Protein AF-A0A0G2FPP0-F1 (afdb_monomer)

Solvent-accessible surface area (backbone atoms only — not comparable to full-atom values): 10546 Å² total; per-residue (Å²): 138,68,62,45,53,32,70,66,50,45,51,50,52,50,52,52,39,51,52,50,38,46,49,46,44,31,53,49,16,52,55,50,48,55,54,52,52,51,54,51,52,54,64,54,53,74,78,55,86,80,69,93,78,75,76,68,60,74,57,58,52,50,56,50,51,53,50,54,52,49,59,45,49,50,52,43,51,56,44,63,76,47,48,63,62,50,50,53,52,41,52,50,22,40,61,39,43,74,72,43,96,60,92,66,84,72,75,71,79,54,55,75,56,97,77,61,51,73,47,75,59,76,99,59,73,76,57,99,58,48,13,76,79,30,53,44,43,67,35,53,36,44,54,62,48,63,68,88,79,56,72,86,78,53,68,41,44,38,88,101,47,22,43,35,67,48,50,53,53,43,74,77,39,44,74,76,66,65,76,113

Sequence (180 aa):
MRIYADPGTLAFLRGYIVLATVAARILVGRRLRWNRDKFLAQGMSISAAGSKGGMKLAGIDKAQSARENREAADVVGLWRDYVGKLKTAVAQANIGMQKQPVKMEPLKVPEINDHMAVTTAKMVPTAPKACVICGLKREERVKGVDTEVEDSFGEWWVDHWGHRTCRNFWLGNEEKLRSR

Structure (mmCIF, N/CA/C/O backbone):
data_AF-A0A0G2FPP0-F1
#
_entry.id   AF-A0A0G2FPP0-F1
#
loop_
_atom_site.group_PDB
_atom_site.id
_atom_site.type_symbol
_atom_site.label_atom_id
_atom_site.label_alt_id
_atom_site.label_comp_id
_atom_site.label_asym_id
_atom_site.label_entity_id
_atom_site.label_seq_id
_atom_site.pdbx_PDB_ins_code
_atom_site.Cartn_x
_atom_site.Cartn_y
_atom_site.Cartn_z
_atom_site.occupancy
_atom_site.B_iso_or_equiv
_atom_site.auth_seq_id
_atom_site.auth_comp_id
_atom_site.auth_asym_id
_atom_site.auth_atom_id
_atom_site.pdbx_PDB_model_num
ATOM 1 N N . MET A 1 1 ? -19.928 8.187 22.554 1.00 50.34 1 MET A N 1
ATOM 2 C CA . MET A 1 1 ? -19.455 7.760 21.218 1.00 50.34 1 MET A CA 1
ATOM 3 C C . MET A 1 1 ? -18.751 6.404 21.336 1.00 50.34 1 MET A C 1
ATOM 5 O O . MET A 1 1 ? -17.538 6.347 21.449 1.00 50.34 1 MET A O 1
ATOM 9 N N . ARG A 1 2 ? -19.533 5.315 21.425 1.00 62.38 2 ARG A N 1
ATOM 10 C CA . ARG A 1 2 ? -19.073 3.932 21.701 1.00 62.38 2 ARG A CA 1
ATOM 11 C C . ARG A 1 2 ? -18.881 3.095 20.420 1.00 62.38 2 ARG A C 1
ATOM 13 O O . ARG A 1 2 ? -18.336 2.006 20.487 1.00 62.38 2 ARG A O 1
ATOM 20 N N . ILE A 1 3 ? -19.288 3.642 19.268 1.00 75.38 3 ILE A N 1
ATOM 21 C CA . ILE A 1 3 ? -19.309 2.969 17.958 1.00 75.38 3 ILE A CA 1
ATOM 22 C C . ILE A 1 3 ? -17.891 2.708 17.428 1.00 75.38 3 ILE A C 1
ATOM 24 O O . ILE A 1 3 ? -17.611 1.621 16.955 1.00 75.38 3 ILE A O 1
ATOM 28 N N . TYR A 1 4 ? -16.952 3.649 17.565 1.00 74.56 4 TYR A N 1
ATOM 29 C CA . TYR A 1 4 ? -15.596 3.476 17.013 1.00 74.56 4 TYR A CA 1
ATOM 30 C C . TYR A 1 4 ? -14.720 2.457 17.758 1.00 74.56 4 TYR A C 1
ATOM 32 O O . TYR A 1 4 ? -13.718 2.008 17.212 1.00 74.56 4 TYR A O 1
ATOM 40 N N . ALA A 1 5 ? -15.090 2.098 18.990 1.00 75.88 5 ALA A N 1
ATOM 41 C CA . ALA A 1 5 ? -14.411 1.065 19.774 1.00 75.88 5 ALA A CA 1
ATOM 42 C C . ALA A 1 5 ? -15.044 -0.326 19.590 1.00 75.88 5 ALA A C 1
ATOM 44 O O . ALA A 1 5 ? -14.562 -1.295 20.176 1.00 75.88 5 ALA A O 1
ATOM 45 N N . ASP A 1 6 ? -16.127 -0.417 18.813 1.00 87.50 6 ASP A N 1
ATOM 46 C CA . ASP A 1 6 ? -16.782 -1.677 18.493 1.00 87.50 6 ASP A CA 1
ATOM 47 C C . ASP A 1 6 ? -15.859 -2.571 17.635 1.00 87.50 6 ASP A C 1
ATOM 49 O O . ASP A 1 6 ? -15.269 -2.082 16.661 1.00 87.50 6 ASP A O 1
ATOM 53 N N . PRO A 1 7 ? -15.730 -3.876 17.946 1.00 86.94 7 PRO A N 1
ATOM 54 C CA . PRO A 1 7 ? -14.875 -4.789 17.192 1.00 86.94 7 PRO A CA 1
ATOM 55 C C . PRO A 1 7 ? -15.185 -4.852 15.691 1.00 86.94 7 PRO A C 1
ATOM 57 O O . PRO A 1 7 ? -14.254 -4.949 14.889 1.00 86.94 7 PRO A O 1
ATOM 60 N N . GLY A 1 8 ? -16.459 -4.758 15.296 1.00 89.94 8 GLY A N 1
ATOM 61 C CA . GLY A 1 8 ? -16.872 -4.751 13.892 1.00 89.94 8 GLY A CA 1
ATOM 62 C C . GLY A 1 8 ? -16.404 -3.491 13.166 1.00 89.94 8 GLY A C 1
ATOM 63 O O . GLY A 1 8 ? -15.854 -3.570 12.066 1.00 89.94 8 GLY A O 1
ATOM 64 N N . THR A 1 9 ? -16.520 -2.333 13.820 1.00 91.38 9 THR A N 1
ATOM 65 C CA . THR A 1 9 ? -16.002 -1.060 13.289 1.00 91.38 9 THR A CA 1
ATOM 66 C C . THR A 1 9 ? -14.481 -1.095 13.129 1.00 91.38 9 THR A C 1
ATOM 68 O O . THR A 1 9 ? -13.955 -0.690 12.091 1.00 91.38 9 THR A O 1
ATOM 71 N N . LEU A 1 10 ? -13.757 -1.633 14.114 1.00 91.62 10 LEU A N 1
ATOM 72 C CA . LEU A 1 10 ? -12.303 -1.792 14.030 1.00 91.62 10 LEU A CA 1
ATOM 73 C C . LEU A 1 10 ? -11.893 -2.751 12.906 1.00 91.62 10 LEU A C 1
ATOM 75 O O . LEU A 1 10 ? -10.935 -2.473 12.184 1.00 91.62 10 LEU A O 1
ATOM 79 N N . ALA A 1 11 ? -12.614 -3.861 12.732 1.00 92.25 11 ALA A N 1
ATOM 80 C CA . ALA A 1 11 ? -12.371 -4.805 11.644 1.00 92.25 11 ALA A CA 1
ATOM 81 C C . ALA A 1 11 ? -12.596 -4.156 10.270 1.00 92.25 11 ALA A C 1
ATOM 83 O O . ALA A 1 11 ? -11.753 -4.294 9.381 1.00 92.25 11 ALA A O 1
ATOM 84 N N . PHE A 1 12 ? -13.677 -3.386 10.117 1.00 93.62 12 PHE A N 1
ATOM 85 C CA . PHE A 1 12 ? -13.958 -2.637 8.895 1.00 93.62 12 PHE A CA 1
ATOM 86 C C . PHE A 1 12 ? -12.847 -1.628 8.573 1.00 93.62 12 PHE A C 1
ATOM 88 O O . PHE A 1 12 ? -12.312 -1.633 7.463 1.00 93.62 12 PHE A O 1
ATOM 95 N N . LEU A 1 13 ? -12.449 -0.802 9.548 1.00 95.00 13 LEU A N 1
ATOM 96 C CA . LEU A 1 13 ? -11.391 0.196 9.360 1.00 95.00 13 LEU A CA 1
ATOM 97 C C . LEU A 1 13 ? -10.050 -0.456 9.000 1.00 95.00 13 LEU A C 1
ATOM 99 O O . LEU A 1 13 ? -9.366 0.023 8.096 1.00 95.00 13 LEU A O 1
ATOM 103 N N . ARG A 1 14 ? -9.693 -1.574 9.647 1.00 92.88 14 ARG A N 1
ATOM 104 C CA . ARG A 1 14 ? -8.499 -2.364 9.299 1.00 92.88 14 ARG A CA 1
ATOM 105 C C . ARG A 1 14 ? -8.552 -2.867 7.863 1.00 92.88 14 ARG A C 1
ATOM 107 O O . ARG A 1 14 ? -7.585 -2.689 7.129 1.00 92.88 14 ARG A O 1
ATOM 114 N N . GLY A 1 15 ? -9.674 -3.459 7.453 1.00 92.94 15 GLY A N 1
ATOM 115 C CA . GLY A 1 15 ? -9.865 -3.928 6.081 1.00 92.94 15 GLY A CA 1
ATOM 116 C C . GLY A 1 15 ? -9.708 -2.795 5.068 1.00 92.94 15 GLY A C 1
ATOM 117 O O . GLY A 1 15 ? -8.966 -2.933 4.098 1.00 92.94 15 GLY A O 1
ATOM 118 N N . TYR A 1 16 ? -10.325 -1.644 5.335 1.00 94.12 16 TYR A N 1
ATOM 119 C CA . TYR A 1 16 ? -10.233 -0.471 4.467 1.00 94.12 16 TYR A CA 1
ATOM 120 C C . TYR A 1 16 ? -8.799 0.067 4.348 1.00 94.12 16 TYR A C 1
ATOM 122 O O . TYR A 1 16 ? -8.337 0.366 3.248 1.00 94.12 16 TYR A O 1
ATOM 130 N N . ILE A 1 17 ? -8.063 0.134 5.463 1.00 95.12 17 ILE A N 1
ATOM 131 C CA . ILE A 1 17 ? -6.645 0.520 5.480 1.00 95.12 17 ILE A CA 1
ATOM 132 C C . ILE A 1 17 ? -5.805 -0.462 4.658 1.00 95.12 17 ILE A C 1
ATOM 134 O O . ILE A 1 17 ? -5.010 -0.026 3.830 1.00 95.12 17 ILE A O 1
ATOM 138 N N . VAL A 1 18 ? -6.011 -1.774 4.818 1.00 93.56 18 VAL A N 1
ATOM 139 C CA . VAL A 1 18 ? -5.289 -2.797 4.043 1.00 93.56 18 VAL A CA 1
ATOM 140 C C . VAL A 1 18 ? -5.544 -2.640 2.543 1.00 93.56 18 VAL A C 1
ATOM 142 O O . VAL A 1 18 ? -4.596 -2.693 1.758 1.00 93.56 18 VAL A O 1
ATOM 145 N N . LEU A 1 19 ? -6.794 -2.403 2.134 1.00 94.56 19 LEU A N 1
ATOM 146 C CA . LEU A 1 19 ? -7.136 -2.150 0.731 1.00 94.56 19 LEU A CA 1
ATOM 147 C C . LEU A 1 19 ? -6.429 -0.900 0.195 1.00 94.56 19 LEU A C 1
ATOM 149 O O . LEU A 1 19 ? -5.831 -0.949 -0.881 1.00 94.56 19 LEU A O 1
ATOM 153 N N . ALA A 1 20 ? -6.440 0.192 0.961 1.00 95.88 20 ALA A N 1
ATOM 154 C CA . ALA A 1 20 ? -5.760 1.431 0.599 1.00 95.88 20 ALA A CA 1
ATOM 155 C C . ALA A 1 20 ? -4.236 1.232 0.469 1.00 95.88 20 ALA A C 1
ATOM 157 O O . ALA A 1 20 ? -3.630 1.687 -0.502 1.00 95.88 20 ALA A O 1
ATOM 158 N N . THR A 1 21 ? -3.617 0.480 1.381 1.00 96.12 21 THR A N 1
ATOM 159 C CA . THR A 1 21 ? -2.192 0.124 1.323 1.00 96.12 21 THR A CA 1
ATOM 160 C C . THR A 1 21 ? -1.856 -0.689 0.071 1.00 96.12 21 THR A C 1
ATOM 162 O O . THR A 1 21 ? -0.874 -0.396 -0.614 1.00 96.12 21 THR A O 1
ATOM 165 N N . VAL A 1 22 ? -2.667 -1.695 -0.275 1.00 96.69 22 VAL A N 1
ATOM 166 C CA . VAL A 1 22 ? -2.455 -2.492 -1.496 1.00 96.69 22 VAL A CA 1
ATOM 167 C C . VAL A 1 22 ? -2.618 -1.627 -2.747 1.00 96.69 22 VAL A C 1
ATOM 169 O O . VAL A 1 22 ? -1.773 -1.699 -3.642 1.00 96.69 22 VAL A O 1
ATOM 172 N N . ALA A 1 23 ? -3.638 -0.766 -2.794 1.00 96.12 23 ALA A N 1
ATOM 173 C CA . ALA A 1 23 ? -3.843 0.172 -3.894 1.00 96.12 23 ALA A CA 1
ATOM 174 C C . ALA A 1 23 ? -2.630 1.097 -4.078 1.00 96.12 23 ALA A C 1
ATOM 176 O O . ALA A 1 23 ? -2.089 1.184 -5.180 1.00 96.12 23 ALA A O 1
ATOM 177 N N . ALA A 1 24 ? -2.132 1.703 -2.998 1.00 96.94 24 ALA A N 1
ATOM 178 C CA . ALA A 1 24 ? -0.942 2.549 -3.025 1.00 96.94 24 ALA A CA 1
ATOM 179 C C . ALA A 1 24 ? 0.280 1.818 -3.602 1.00 96.94 24 ALA A C 1
ATOM 181 O O . ALA A 1 24 ? 0.951 2.330 -4.500 1.00 96.94 24 ALA A O 1
ATOM 182 N N . ARG A 1 25 ? 0.536 0.580 -3.162 1.00 97.19 25 ARG A N 1
ATOM 183 C CA . ARG A 1 25 ? 1.635 -0.231 -3.705 1.00 97.19 25 ARG A CA 1
ATOM 184 C C . ARG A 1 25 ? 1.457 -0.552 -5.184 1.00 97.19 25 ARG A C 1
ATOM 186 O O . ARG A 1 25 ? 2.450 -0.557 -5.906 1.00 97.19 25 ARG A O 1
ATOM 193 N N . ILE A 1 26 ? 0.234 -0.824 -5.645 1.00 95.50 26 ILE A N 1
ATOM 194 C CA . ILE A 1 26 ? -0.050 -1.064 -7.069 1.00 95.50 26 ILE A CA 1
ATOM 195 C C . ILE A 1 26 ? 0.261 0.189 -7.891 1.00 95.50 26 ILE A C 1
ATOM 197 O O . ILE A 1 26 ? 0.954 0.082 -8.902 1.00 95.50 26 ILE A O 1
ATOM 201 N N . LEU A 1 27 ? -0.203 1.364 -7.453 1.00 94.44 27 LEU A N 1
ATOM 202 C CA . LEU A 1 27 ? 0.051 2.634 -8.143 1.00 94.44 27 LEU A CA 1
ATOM 203 C C . LEU A 1 27 ? 1.555 2.882 -8.309 1.00 94.44 27 LEU A C 1
ATOM 205 O O . LEU A 1 27 ? 2.047 3.140 -9.409 1.00 94.44 27 LEU A O 1
ATOM 209 N N . VAL A 1 28 ? 2.303 2.734 -7.217 1.00 94.69 28 VAL A N 1
ATOM 210 C CA . VAL A 1 28 ? 3.748 2.963 -7.204 1.00 94.69 28 VAL A CA 1
ATOM 211 C C . VAL A 1 28 ? 4.502 1.913 -8.011 1.00 94.69 28 VAL A C 1
ATOM 213 O O . VAL A 1 28 ? 5.388 2.243 -8.801 1.00 94.69 28 VAL A O 1
ATOM 216 N N . GLY A 1 29 ? 4.159 0.640 -7.839 1.00 93.12 29 GLY A N 1
ATOM 217 C CA . GLY A 1 29 ? 4.856 -0.443 -8.511 1.00 93.12 29 GLY A CA 1
ATOM 218 C C . GLY A 1 29 ? 4.615 -0.472 -10.023 1.00 93.12 29 GLY A C 1
ATOM 219 O O . GLY A 1 29 ? 5.544 -0.785 -10.767 1.00 93.12 29 GLY A O 1
ATOM 220 N N . ARG A 1 30 ? 3.441 -0.032 -10.508 1.00 88.56 30 ARG A N 1
ATOM 221 C CA . ARG A 1 30 ? 3.208 0.219 -11.946 1.00 88.56 30 ARG A CA 1
ATOM 222 C C . ARG A 1 30 ? 4.165 1.278 -12.493 1.00 88.56 30 ARG A C 1
ATOM 224 O O . ARG A 1 30 ? 4.846 1.028 -13.483 1.00 88.56 30 ARG A O 1
ATOM 231 N N . ARG A 1 31 ? 4.298 2.419 -11.808 1.00 85.62 31 ARG A N 1
ATOM 232 C CA . ARG A 1 31 ? 5.246 3.482 -12.189 1.00 85.62 31 ARG A CA 1
ATOM 233 C C . ARG A 1 31 ? 6.695 2.984 -12.213 1.00 85.62 31 ARG A C 1
ATOM 235 O O . ARG A 1 31 ? 7.441 3.292 -13.140 1.00 85.62 31 ARG A O 1
ATOM 242 N N . LEU A 1 32 ? 7.108 2.211 -11.207 1.00 86.00 32 LEU A N 1
ATOM 243 C CA . LEU A 1 32 ? 8.464 1.659 -11.148 1.00 86.00 32 LEU A CA 1
ATOM 244 C C . LEU A 1 32 ? 8.739 0.624 -12.241 1.00 86.00 32 LEU A C 1
ATOM 246 O O . LEU A 1 32 ? 9.865 0.577 -12.736 1.00 86.00 32 LEU A O 1
ATOM 250 N N . ARG A 1 33 ? 7.739 -0.171 -12.640 1.00 81.75 33 ARG A N 1
ATOM 251 C CA . ARG A 1 33 ? 7.860 -1.102 -13.768 1.00 81.75 33 ARG A CA 1
ATOM 252 C C . ARG A 1 33 ? 8.213 -0.358 -15.053 1.00 81.75 33 ARG A C 1
ATOM 254 O O . ARG A 1 33 ? 9.241 -0.667 -15.638 1.00 81.75 33 ARG A O 1
ATOM 261 N N . TRP A 1 34 ? 7.469 0.695 -15.397 1.00 76.50 34 TRP A N 1
ATOM 262 C CA . TRP A 1 34 ? 7.769 1.526 -16.572 1.00 76.50 34 TRP A CA 1
ATOM 263 C C . TRP A 1 34 ? 9.172 2.123 -16.540 1.00 76.50 34 TRP A C 1
ATOM 265 O O . TRP A 1 34 ? 9.877 2.115 -17.546 1.00 76.50 34 TRP A O 1
ATOM 275 N N . ASN A 1 35 ? 9.612 2.614 -15.379 1.00 74.81 35 ASN A N 1
ATOM 276 C CA . ASN A 1 35 ? 10.970 3.134 -15.244 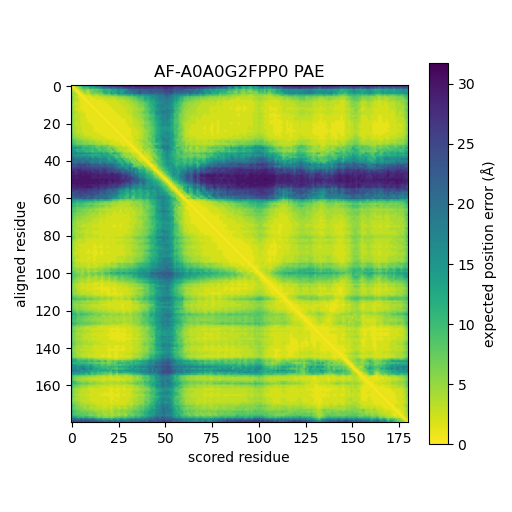1.00 74.81 35 ASN A CA 1
ATOM 277 C C . ASN A 1 35 ? 12.014 2.044 -15.526 1.00 74.81 35 ASN A C 1
ATOM 279 O O . ASN A 1 35 ? 12.959 2.293 -16.270 1.00 74.81 35 ASN A O 1
ATOM 283 N N . ARG A 1 36 ? 11.840 0.839 -14.967 1.00 79.12 36 ARG A N 1
ATOM 284 C CA . ARG A 1 36 ? 12.747 -0.298 -15.191 1.00 79.12 36 ARG A CA 1
ATOM 285 C C . ARG A 1 36 ? 12.737 -0.744 -16.653 1.00 79.12 36 ARG A C 1
ATOM 287 O O . ARG A 1 36 ? 13.811 -0.888 -17.227 1.00 79.12 36 ARG A O 1
ATOM 294 N N . ASP A 1 37 ? 11.564 -0.881 -17.261 1.00 70.31 37 ASP A N 1
ATOM 295 C CA . ASP A 1 37 ? 11.418 -1.293 -18.660 1.00 70.31 37 ASP A CA 1
ATOM 296 C C . ASP A 1 37 ? 12.052 -0.267 -19.610 1.00 70.31 37 ASP A C 1
ATOM 298 O O . ASP A 1 37 ? 12.768 -0.640 -20.539 1.00 70.31 37 ASP A O 1
ATOM 302 N N . LYS A 1 38 ? 11.907 1.034 -19.323 1.00 67.50 38 LYS A N 1
ATOM 303 C CA . LYS A 1 38 ? 12.581 2.105 -20.068 1.00 67.50 38 LYS A CA 1
ATOM 304 C C . LYS A 1 38 ? 14.105 2.010 -19.971 1.00 67.50 38 LYS A C 1
ATOM 306 O O . LYS A 1 38 ? 14.778 2.144 -20.993 1.00 67.50 38 LYS A O 1
ATOM 311 N N . PHE A 1 39 ? 14.656 1.778 -18.776 1.00 61.62 39 PHE A N 1
ATOM 312 C CA . PHE A 1 39 ? 16.103 1.593 -18.605 1.00 61.62 39 PHE A CA 1
ATOM 313 C C . PHE A 1 39 ? 16.609 0.346 -19.343 1.00 61.62 39 PHE A C 1
ATOM 315 O O . PHE A 1 39 ? 17.642 0.412 -20.009 1.00 61.62 39 PHE A O 1
ATOM 322 N N . LEU A 1 40 ? 15.865 -0.765 -19.287 1.00 63.69 40 LEU A N 1
ATOM 323 C CA . LEU A 1 40 ? 16.194 -1.991 -20.020 1.00 63.69 40 LEU A CA 1
ATOM 324 C C . LEU A 1 40 ? 16.176 -1.761 -21.540 1.00 63.69 40 LEU A C 1
ATOM 326 O O . LEU A 1 40 ? 17.137 -2.110 -22.225 1.00 63.69 40 LEU A O 1
ATOM 330 N N . ALA A 1 41 ? 15.139 -1.102 -22.066 1.00 62.44 41 ALA A N 1
ATOM 331 C CA . ALA A 1 41 ? 15.025 -0.783 -23.489 1.00 62.44 41 ALA A CA 1
ATOM 332 C C . ALA A 1 41 ? 16.143 0.159 -23.975 1.00 62.44 41 ALA A C 1
ATOM 334 O O . ALA A 1 41 ? 16.671 -0.022 -25.073 1.00 62.44 41 ALA A O 1
ATOM 335 N N . GLN A 1 42 ? 16.549 1.137 -23.156 1.00 59.75 42 GLN A N 1
ATOM 336 C CA . GLN A 1 42 ? 17.693 2.004 -23.454 1.00 59.75 42 GLN A CA 1
ATOM 337 C C . GLN A 1 42 ? 19.007 1.217 -23.500 1.00 59.75 42 GLN A C 1
ATOM 339 O O . GLN A 1 42 ? 19.767 1.382 -24.454 1.00 59.75 42 GLN A O 1
ATOM 344 N N . GLY A 1 43 ? 19.241 0.320 -22.536 1.00 57.16 43 GLY A N 1
ATOM 345 C CA . GLY A 1 43 ? 20.422 -0.549 -22.512 1.00 57.16 43 GLY A CA 1
ATOM 346 C C . GLY A 1 43 ? 20.530 -1.457 -23.742 1.00 57.16 43 GLY A C 1
ATOM 347 O O . GLY A 1 43 ? 21.618 -1.6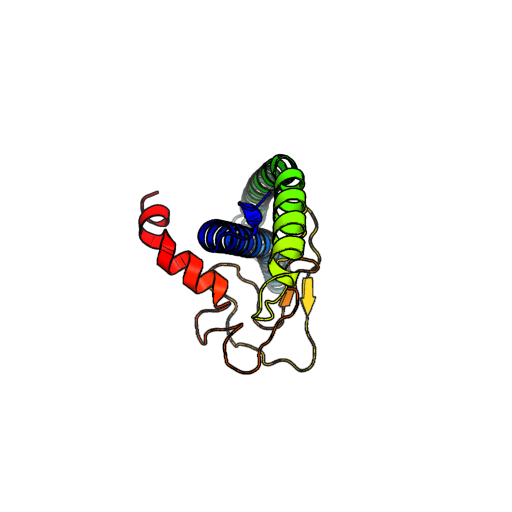27 -24.280 1.00 57.16 43 GLY A O 1
ATOM 348 N N . MET A 1 44 ? 19.401 -1.967 -24.246 1.00 52.75 44 MET A N 1
ATOM 349 C CA . MET A 1 44 ? 19.358 -2.784 -25.468 1.00 52.75 44 MET A CA 1
ATOM 350 C C . MET A 1 44 ? 19.493 -1.960 -26.760 1.00 52.75 44 MET A C 1
ATOM 352 O O . MET A 1 44 ? 20.037 -2.448 -27.748 1.00 52.75 44 MET A O 1
ATOM 356 N N . SER A 1 45 ? 19.030 -0.703 -26.774 1.00 52.28 45 SER A N 1
ATOM 357 C CA . SER A 1 45 ? 19.123 0.171 -27.957 1.00 52.28 45 SER A CA 1
ATOM 358 C C . SER A 1 45 ? 20.562 0.539 -28.339 1.00 52.28 45 SER A C 1
ATOM 360 O O . SER A 1 45 ? 20.835 0.787 -29.513 1.00 52.28 45 SER A O 1
ATOM 362 N N . ILE A 1 46 ? 21.495 0.502 -27.380 1.00 51.16 46 ILE A N 1
ATOM 363 C CA . ILE A 1 46 ? 22.925 0.771 -27.607 1.00 51.16 46 ILE A CA 1
ATOM 364 C C . ILE A 1 46 ? 23.566 -0.324 -28.485 1.00 51.16 46 ILE A C 1
ATOM 366 O O . ILE A 1 46 ? 24.542 -0.060 -29.181 1.00 51.16 46 ILE A O 1
ATOM 370 N N . SER A 1 47 ? 22.983 -1.528 -28.541 1.00 50.47 47 SER A N 1
ATOM 371 C CA . SER A 1 47 ? 23.474 -2.651 -29.356 1.00 50.47 47 SER A CA 1
ATOM 372 C C . SER A 1 47 ? 22.845 -2.741 -30.756 1.00 50.47 47 SER A C 1
ATOM 374 O O . SER A 1 47 ? 23.266 -3.572 -31.555 1.00 50.47 47 SER A O 1
ATOM 376 N N . ALA A 1 48 ? 21.843 -1.911 -31.076 1.00 49.59 48 ALA A N 1
ATOM 377 C CA . ALA A 1 48 ? 21.049 -2.004 -32.309 1.00 49.59 48 ALA A CA 1
ATOM 378 C C . ALA A 1 48 ? 21.293 -0.848 -33.300 1.00 49.59 48 ALA A C 1
ATOM 380 O O . ALA A 1 48 ? 20.439 -0.547 -34.140 1.00 49.59 48 ALA A O 1
ATOM 381 N N . ALA A 1 49 ? 22.459 -0.200 -33.231 1.00 45.34 49 ALA A N 1
ATOM 382 C CA . ALA A 1 49 ? 22.898 0.773 -34.227 1.00 45.34 49 ALA A CA 1
ATOM 383 C C . ALA A 1 49 ? 23.220 0.066 -35.563 1.00 45.34 49 ALA A C 1
ATOM 385 O O . ALA A 1 49 ? 24.376 -0.182 -35.882 1.00 45.34 49 ALA A O 1
ATOM 386 N N . GLY A 1 50 ? 22.191 -0.302 -36.338 1.00 48.72 50 GLY A N 1
ATOM 387 C CA . GLY A 1 50 ? 22.406 -0.859 -37.678 1.00 48.72 50 GLY A CA 1
ATOM 388 C C . GLY A 1 50 ? 21.195 -1.367 -38.466 1.00 48.72 50 GLY A C 1
ATOM 389 O O . GLY A 1 50 ? 21.292 -1.431 -39.687 1.00 48.72 50 GLY A O 1
ATOM 390 N N . SER A 1 51 ? 20.046 -1.696 -37.859 1.00 46.69 51 SER A N 1
ATOM 391 C CA . SER A 1 51 ? 18.922 -2.273 -38.627 1.00 46.69 51 SER A CA 1
ATOM 392 C C . SER A 1 51 ? 17.750 -1.298 -38.817 1.00 46.69 51 SER A C 1
ATOM 394 O O . SER A 1 51 ? 17.019 -0.940 -37.893 1.00 46.69 51 SER A O 1
ATOM 396 N N . LYS A 1 52 ? 17.560 -0.850 -40.066 1.00 49.22 52 LYS A N 1
ATOM 397 C CA . LYS A 1 52 ? 16.348 -0.154 -40.524 1.00 49.22 52 LYS A CA 1
ATOM 398 C C . LYS A 1 52 ? 15.184 -1.152 -40.517 1.00 49.22 52 LYS A C 1
ATOM 400 O O . LYS A 1 52 ? 15.104 -1.984 -41.412 1.00 49.22 52 LYS A O 1
ATOM 405 N N . GLY A 1 53 ? 14.288 -1.063 -39.534 1.00 54.81 53 GLY A N 1
ATOM 406 C CA . GLY A 1 53 ? 13.045 -1.852 -39.545 1.00 54.81 53 GLY A CA 1
ATOM 407 C C . GLY A 1 53 ? 12.381 -2.149 -38.198 1.00 54.81 53 GLY A C 1
ATOM 408 O O . GLY A 1 53 ? 11.384 -2.862 -38.174 1.00 54.81 53 GLY A O 1
ATOM 409 N N . GLY A 1 54 ? 12.886 -1.632 -37.075 1.00 52.66 54 GLY A N 1
ATOM 410 C CA . GLY A 1 54 ? 12.278 -1.871 -35.763 1.00 52.66 54 GLY A CA 1
ATOM 411 C C . GLY A 1 54 ? 10.963 -1.108 -35.571 1.00 52.66 54 GLY A C 1
ATOM 412 O O . GLY A 1 54 ? 10.949 0.122 -35.533 1.00 52.66 54 GLY A O 1
ATOM 413 N N . MET A 1 55 ? 9.856 -1.833 -35.416 1.00 51.16 55 MET A N 1
ATOM 414 C CA . MET A 1 55 ? 8.562 -1.304 -34.973 1.00 51.16 55 MET A CA 1
ATOM 415 C C . MET A 1 55 ? 8.748 -0.392 -33.741 1.00 51.16 55 MET A C 1
ATOM 417 O O . MET A 1 55 ? 9.430 -0.765 -32.787 1.00 51.16 55 MET A O 1
ATOM 421 N N . LYS A 1 56 ? 8.175 0.824 -33.753 1.00 52.81 56 LYS A N 1
ATOM 422 C CA . LYS A 1 56 ? 8.304 1.836 -32.678 1.00 52.81 56 LYS A CA 1
ATOM 423 C C . LYS A 1 56 ? 7.559 1.399 -31.401 1.00 52.81 56 LYS A C 1
ATOM 425 O O . LYS A 1 56 ? 6.544 1.985 -31.029 1.00 52.81 56 LYS A O 1
ATOM 430 N N . LEU A 1 57 ? 8.091 0.410 -30.683 1.00 51.75 57 LEU A N 1
ATOM 431 C CA . LEU A 1 57 ? 7.617 -0.002 -29.352 1.00 51.75 57 LEU A CA 1
ATOM 432 C C . LEU A 1 57 ? 7.586 1.187 -28.371 1.00 51.75 57 LEU A C 1
ATOM 434 O O . LEU A 1 57 ? 6.681 1.300 -27.552 1.00 51.75 57 LEU A O 1
ATOM 438 N N . ALA A 1 58 ? 8.491 2.155 -28.555 1.00 55.59 58 ALA A N 1
ATOM 439 C CA . ALA A 1 58 ? 8.542 3.399 -27.787 1.00 55.59 58 ALA A CA 1
ATOM 440 C C . ALA A 1 58 ? 7.296 4.304 -27.927 1.00 55.59 58 ALA A C 1
ATOM 442 O O . ALA A 1 58 ? 7.082 5.180 -27.091 1.00 55.59 58 ALA A O 1
ATOM 443 N N . GLY A 1 59 ? 6.495 4.164 -28.993 1.00 55.19 59 GLY A N 1
ATOM 444 C CA . GLY A 1 59 ? 5.260 4.941 -29.177 1.00 55.19 59 GLY A CA 1
ATOM 445 C C . GLY A 1 59 ? 4.072 4.361 -28.404 1.00 55.19 59 GLY A C 1
ATOM 446 O O . GLY A 1 59 ? 3.328 5.109 -27.771 1.00 55.19 59 GLY A O 1
ATOM 447 N N . ILE A 1 60 ? 3.938 3.031 -28.418 1.00 57.66 60 ILE A N 1
ATOM 448 C CA . ILE A 1 60 ? 2.905 2.284 -27.682 1.00 57.66 60 ILE A CA 1
ATOM 449 C C . ILE A 1 60 ? 3.135 2.420 -26.169 1.00 57.66 60 ILE A C 1
ATOM 451 O O . ILE A 1 60 ? 2.196 2.719 -25.433 1.00 57.66 60 ILE A O 1
ATOM 455 N N . ASP A 1 61 ? 4.397 2.332 -25.737 1.00 67.62 61 ASP A N 1
ATOM 456 C CA . ASP A 1 61 ? 4.845 2.552 -24.354 1.00 67.62 61 ASP A CA 1
ATOM 457 C C . ASP A 1 61 ? 4.373 3.905 -23.786 1.00 67.62 61 ASP A C 1
ATOM 459 O O . ASP A 1 61 ? 3.804 3.979 -22.697 1.00 67.62 61 ASP A O 1
ATOM 463 N N . LYS A 1 62 ? 4.491 4.988 -24.568 1.00 73.31 62 LYS A N 1
ATOM 464 C CA . LYS A 1 62 ? 4.062 6.331 -24.139 1.00 73.31 62 LYS A CA 1
ATOM 465 C C . LYS A 1 62 ? 2.551 6.460 -23.984 1.00 73.31 62 LYS A C 1
ATOM 467 O O . LYS A 1 62 ? 2.095 7.075 -23.022 1.00 73.31 62 LYS A O 1
ATOM 472 N N . ALA A 1 63 ? 1.775 5.926 -24.927 1.00 80.81 63 ALA A N 1
ATOM 473 C CA . ALA A 1 63 ? 0.316 6.003 -24.866 1.00 80.81 63 ALA A CA 1
ATOM 474 C C . ALA A 1 63 ? -0.236 5.174 -23.696 1.00 80.81 63 ALA A C 1
ATOM 476 O O . ALA A 1 63 ? -1.115 5.643 -22.970 1.00 80.81 63 ALA A O 1
ATOM 477 N N . GLN A 1 64 ? 0.322 3.980 -23.470 1.00 80.38 64 GLN A N 1
ATOM 478 C CA . GLN A 1 64 ? -0.039 3.133 -22.336 1.00 80.38 64 GLN A CA 1
ATOM 479 C C . GLN A 1 64 ? 0.373 3.769 -21.004 1.00 80.38 64 GLN A C 1
ATOM 481 O O . GLN A 1 64 ? -0.453 3.866 -20.100 1.00 80.38 64 GLN A O 1
ATOM 486 N N . SER A 1 65 ? 1.597 4.293 -20.905 1.00 81.44 65 SER A N 1
ATOM 487 C CA . SER A 1 65 ? 2.060 5.018 -19.718 1.00 81.44 65 SER A CA 1
ATOM 488 C C . SER A 1 65 ? 1.172 6.230 -19.411 1.00 81.44 65 SER A C 1
ATOM 490 O O . SER A 1 65 ? 0.767 6.432 -18.268 1.00 81.44 65 SER A O 1
ATOM 492 N N . ALA A 1 66 ? 0.792 7.014 -20.426 1.00 85.19 66 ALA A N 1
ATOM 493 C CA . ALA A 1 66 ? -0.112 8.149 -20.251 1.00 85.19 66 ALA A CA 1
ATOM 494 C C . ALA A 1 66 ? -1.500 7.718 -19.755 1.00 85.19 66 ALA A C 1
ATOM 496 O O . ALA A 1 66 ? -2.064 8.379 -18.882 1.00 85.19 66 ALA A O 1
ATOM 497 N N . ARG A 1 67 ? -2.042 6.612 -20.278 1.00 88.06 67 ARG A N 1
ATOM 498 C CA . ARG A 1 67 ? -3.307 6.040 -19.804 1.00 88.06 67 ARG A CA 1
ATOM 499 C C . ARG A 1 67 ? -3.204 5.591 -18.345 1.00 88.06 67 ARG A C 1
ATOM 501 O O . ARG A 1 67 ? -4.044 5.982 -17.544 1.00 88.06 67 ARG A O 1
ATOM 508 N N . GLU A 1 68 ? -2.173 4.831 -17.989 1.00 86.50 68 GLU A N 1
ATOM 509 C CA . GLU A 1 68 ? -1.976 4.358 -16.614 1.00 86.50 68 GLU A CA 1
ATOM 510 C C . GLU A 1 68 ? -1.760 5.509 -15.624 1.00 86.50 68 GLU A C 1
ATOM 512 O O . GLU A 1 68 ? -2.265 5.453 -14.506 1.00 86.50 68 GLU A O 1
ATOM 517 N N . ASN A 1 69 ? -1.077 6.582 -16.037 1.00 87.88 69 ASN A N 1
ATOM 518 C CA . ASN A 1 69 ? -0.923 7.785 -15.217 1.00 87.88 69 ASN A CA 1
ATOM 519 C C . ASN A 1 69 ? -2.264 8.494 -14.968 1.00 87.88 69 ASN A C 1
ATOM 521 O O . ASN A 1 69 ? -2.475 9.002 -13.870 1.00 87.88 69 ASN A O 1
ATOM 525 N N . ARG A 1 70 ? -3.177 8.517 -15.952 1.00 91.44 70 ARG A N 1
ATOM 526 C CA . ARG A 1 70 ? -4.537 9.054 -15.760 1.00 91.44 70 ARG A CA 1
ATOM 527 C C . ARG A 1 70 ? -5.346 8.185 -14.803 1.00 91.44 70 ARG A C 1
ATOM 529 O O . ARG A 1 70 ? -5.865 8.707 -13.828 1.00 91.44 70 ARG A O 1
ATOM 536 N N . GLU A 1 71 ? -5.363 6.868 -15.018 1.00 91.38 71 GLU A N 1
ATOM 537 C CA . GLU A 1 71 ? -6.046 5.927 -14.116 1.00 91.38 71 GLU A CA 1
ATOM 538 C C . GLU A 1 71 ? -5.508 6.039 -12.676 1.00 91.38 71 GLU A C 1
ATOM 540 O O . GLU A 1 71 ? -6.270 5.985 -11.712 1.00 91.38 71 GLU A O 1
ATOM 545 N N . ALA A 1 72 ? -4.197 6.243 -12.511 1.00 91.69 72 ALA A N 1
ATOM 546 C CA . ALA A 1 72 ? -3.591 6.496 -11.209 1.00 91.69 72 ALA A CA 1
ATOM 547 C C . ALA A 1 72 ? -4.065 7.820 -10.590 1.00 91.69 72 ALA A C 1
ATOM 549 O O . ALA A 1 72 ? -4.436 7.839 -9.415 1.00 91.69 72 ALA A O 1
ATOM 550 N N . ALA A 1 73 ? -4.084 8.904 -11.371 1.00 92.81 73 ALA A N 1
ATOM 551 C CA . ALA A 1 73 ? -4.548 10.212 -10.918 1.00 92.81 73 ALA A CA 1
ATOM 552 C C . ALA A 1 73 ? -6.028 10.187 -10.498 1.00 92.81 73 ALA A C 1
ATOM 554 O O . ALA A 1 73 ? -6.378 10.804 -9.493 1.00 92.81 73 ALA A O 1
ATOM 555 N N . ASP A 1 74 ? -6.873 9.428 -11.201 1.00 94.69 74 ASP A N 1
ATOM 556 C CA . ASP A 1 74 ? -8.287 9.246 -10.853 1.00 94.69 74 ASP A CA 1
ATOM 557 C C . ASP A 1 74 ? -8.438 8.551 -9.492 1.00 94.69 74 ASP A C 1
ATOM 559 O O . ASP A 1 74 ? -9.191 9.008 -8.630 1.00 94.69 74 ASP A O 1
ATOM 563 N N . VAL A 1 75 ? -7.666 7.483 -9.248 1.00 93.94 75 VAL A N 1
ATOM 564 C CA . VAL A 1 75 ? -7.664 6.775 -7.955 1.00 93.94 75 VAL A CA 1
ATOM 565 C C . VAL A 1 75 ? -7.185 7.687 -6.823 1.00 93.94 75 VAL A C 1
ATOM 567 O O . VAL A 1 75 ? -7.786 7.696 -5.747 1.00 93.94 75 VAL A O 1
ATOM 570 N N . VAL A 1 76 ? -6.128 8.475 -7.044 1.00 95.62 76 VAL A N 1
ATOM 571 C CA . VAL A 1 76 ? -5.636 9.439 -6.045 1.00 95.62 76 VAL A CA 1
ATOM 572 C C . VAL A 1 76 ? -6.654 10.563 -5.821 1.00 95.62 76 VAL A C 1
ATOM 574 O O . VAL A 1 76 ? -6.851 10.988 -4.683 1.00 95.62 76 VAL A O 1
ATOM 577 N N . GLY A 1 77 ? -7.330 11.026 -6.876 1.00 96.06 77 GLY A N 1
ATOM 578 C CA . GLY A 1 77 ? -8.442 11.973 -6.805 1.00 96.06 77 GLY A CA 1
ATOM 579 C C . GLY A 1 77 ? -9.543 11.477 -5.876 1.00 96.06 77 GLY A C 1
ATOM 580 O O . GLY A 1 77 ? -9.807 12.110 -4.859 1.00 96.06 77 GLY A O 1
ATOM 581 N N . LEU A 1 78 ? -10.077 10.287 -6.156 1.00 95.12 78 LEU A N 1
ATOM 582 C CA . LEU A 1 78 ? -11.091 9.651 -5.315 1.00 95.12 78 LEU A CA 1
ATOM 583 C C . LEU A 1 78 ? -10.604 9.459 -3.875 1.00 95.12 78 LEU A C 1
ATOM 585 O O . LEU A 1 78 ? -11.343 9.710 -2.930 1.00 95.12 78 LEU A O 1
ATOM 589 N N . TRP A 1 79 ? -9.350 9.050 -3.669 1.00 95.69 79 TRP A N 1
ATOM 590 C CA . TRP A 1 79 ? -8.797 8.911 -2.322 1.00 95.69 79 TRP A CA 1
ATOM 591 C C . TRP A 1 79 ? -8.824 10.225 -1.529 1.00 95.69 79 TRP A C 1
ATOM 593 O O . TRP A 1 79 ? -9.191 10.220 -0.348 1.00 95.69 79 TRP A O 1
ATOM 603 N N . ARG A 1 80 ? -8.470 11.353 -2.163 1.00 96.06 80 ARG A N 1
ATOM 604 C CA . ARG A 1 80 ? -8.463 12.679 -1.522 1.00 96.06 80 ARG A CA 1
ATOM 605 C C . ARG A 1 80 ? -9.841 13.064 -0.979 1.00 96.06 80 ARG A C 1
ATOM 607 O O . ARG A 1 80 ? -9.908 13.618 0.118 1.00 96.06 80 ARG A O 1
ATOM 614 N N . ASP A 1 81 ? -10.914 12.689 -1.669 1.00 95.75 81 ASP A N 1
ATOM 615 C CA . ASP A 1 81 ? -12.288 13.008 -1.258 1.00 95.75 81 ASP A CA 1
ATOM 616 C C . ASP A 1 81 ? -12.708 12.292 0.039 1.00 95.75 81 ASP A C 1
ATOM 618 O O . ASP A 1 81 ? -13.512 12.809 0.823 1.00 95.75 81 ASP A O 1
ATOM 622 N N . TYR A 1 82 ? -12.149 11.105 0.307 1.00 94.12 82 TYR A N 1
ATOM 623 C CA . TYR A 1 82 ? -12.550 10.265 1.444 1.00 94.12 82 TYR A CA 1
ATOM 624 C C . TYR A 1 82 ? -11.539 10.235 2.596 1.00 94.12 82 TYR A C 1
ATOM 626 O O . TYR A 1 82 ? -11.930 9.992 3.744 1.00 94.12 82 TYR A O 1
ATOM 634 N N . VAL A 1 83 ? -10.254 10.502 2.340 1.00 96.25 83 VAL A N 1
ATOM 635 C CA . VAL A 1 83 ? -9.187 10.310 3.337 1.00 96.25 83 VAL A CA 1
ATOM 636 C C . VAL A 1 83 ? -9.380 11.158 4.595 1.00 96.25 83 VAL A C 1
ATOM 638 O O . VAL A 1 83 ? -9.060 10.700 5.691 1.00 96.25 83 VAL A O 1
ATOM 641 N N . GLY A 1 84 ? -9.948 12.363 4.476 1.00 96.88 84 GLY A N 1
ATOM 642 C CA . GLY A 1 84 ? -10.232 13.222 5.630 1.00 96.88 84 GLY A CA 1
ATOM 643 C C . GLY A 1 84 ? -11.182 12.553 6.628 1.00 96.88 84 GLY A C 1
ATOM 644 O O . GLY A 1 84 ? -10.867 12.445 7.813 1.00 96.88 84 GLY A O 1
ATOM 645 N N . LYS A 1 85 ? -12.299 12.005 6.131 1.00 95.12 85 LYS A N 1
ATOM 646 C CA . LYS A 1 85 ? -13.290 11.286 6.950 1.00 95.12 85 LYS A CA 1
ATOM 647 C C . LYS A 1 85 ? -12.690 10.027 7.573 1.00 95.12 85 LYS A C 1
ATOM 649 O O . LYS A 1 85 ? -12.918 9.756 8.751 1.00 95.12 85 LYS A O 1
ATOM 654 N N . LEU A 1 86 ? -11.884 9.289 6.805 1.00 95.25 86 LEU A N 1
ATOM 655 C CA . LEU A 1 86 ? -11.186 8.106 7.305 1.00 95.25 86 LEU A CA 1
ATOM 656 C C . LEU A 1 86 ? -10.217 8.458 8.441 1.00 95.25 86 LEU A C 1
ATOM 658 O O . LEU A 1 86 ? -10.229 7.786 9.469 1.00 95.25 86 LEU A O 1
ATOM 662 N N . LYS A 1 87 ? -9.410 9.517 8.291 1.00 96.31 87 LYS A N 1
ATOM 663 C CA . LYS A 1 87 ? -8.483 9.981 9.335 1.00 96.31 87 LYS A CA 1
ATOM 664 C C . LYS A 1 87 ? -9.223 10.335 10.623 1.00 96.31 87 LYS A C 1
ATOM 666 O O . LYS A 1 87 ? -8.787 9.923 11.696 1.00 96.31 87 LYS A O 1
ATOM 671 N N . THR A 1 88 ? -10.360 11.025 10.529 1.00 95.62 88 THR A N 1
ATOM 672 C CA . THR A 1 88 ? -11.205 11.318 11.696 1.00 95.62 88 THR A CA 1
ATOM 673 C C . THR A 1 88 ? -11.731 10.040 12.351 1.00 95.62 88 THR A C 1
ATOM 675 O O . THR A 1 88 ? -11.602 9.889 13.565 1.00 95.62 88 THR A O 1
ATOM 678 N N . ALA A 1 89 ? -12.275 9.100 11.573 1.00 94.62 89 ALA A N 1
ATOM 679 C CA . ALA A 1 89 ? -12.785 7.831 12.094 1.00 94.62 89 ALA A CA 1
ATOM 680 C C . ALA A 1 89 ? -11.687 7.007 12.789 1.00 94.62 89 ALA A C 1
ATOM 682 O O . ALA A 1 89 ? -11.889 6.501 13.892 1.00 94.62 89 ALA A O 1
ATOM 683 N N . VAL A 1 90 ? -10.503 6.932 12.178 1.00 95.12 90 VAL A N 1
ATOM 684 C CA . VAL A 1 90 ? -9.330 6.242 12.727 1.00 95.12 90 VAL A CA 1
ATOM 685 C C . VAL A 1 90 ? -8.826 6.905 14.009 1.00 95.12 90 VAL A C 1
ATOM 687 O O . VAL A 1 90 ? -8.525 6.204 14.971 1.00 95.12 90 VAL A O 1
ATOM 690 N N . ALA A 1 91 ? -8.787 8.238 14.078 1.00 95.00 91 ALA A N 1
ATOM 691 C CA . ALA A 1 91 ? -8.396 8.942 15.299 1.00 95.00 91 ALA A CA 1
ATOM 692 C C . ALA A 1 91 ? -9.338 8.614 16.473 1.00 95.00 91 ALA A C 1
ATOM 694 O O . ALA A 1 91 ? -8.880 8.321 17.577 1.00 95.00 91 ALA A O 1
ATOM 695 N N . GLN A 1 92 ? -10.651 8.596 16.223 1.00 93.62 92 GLN A N 1
ATOM 696 C CA . GLN A 1 92 ? -11.652 8.228 17.231 1.00 93.62 92 GLN A CA 1
ATOM 697 C C . GLN A 1 92 ? -11.553 6.753 17.636 1.00 93.62 92 GLN A C 1
ATOM 699 O O . GLN A 1 92 ? -11.666 6.433 18.821 1.00 93.62 92 GLN A O 1
ATOM 704 N N . ALA A 1 93 ? -11.295 5.862 16.676 1.00 93.19 93 ALA A N 1
ATOM 705 C CA . ALA A 1 93 ? -11.049 4.448 16.941 1.00 93.19 93 ALA A CA 1
ATOM 706 C C . ALA A 1 93 ? -9.815 4.246 17.832 1.00 93.19 93 ALA A C 1
ATOM 708 O O . ALA A 1 93 ? -9.910 3.562 18.847 1.00 93.19 93 ALA A O 1
ATOM 709 N N . ASN A 1 94 ? -8.699 4.916 17.531 1.00 93.44 94 ASN A N 1
ATOM 710 C CA . ASN A 1 94 ? -7.466 4.823 18.318 1.00 93.44 94 ASN A CA 1
ATOM 711 C C . ASN A 1 94 ? -7.655 5.320 19.762 1.00 93.44 94 ASN A C 1
ATOM 713 O O . ASN A 1 94 ? -7.188 4.667 20.694 1.00 93.44 94 ASN A O 1
ATOM 717 N N . ILE A 1 95 ? -8.397 6.415 19.977 1.00 91.56 95 ILE A N 1
ATOM 718 C CA . ILE A 1 95 ? -8.768 6.871 21.332 1.00 91.56 95 ILE A CA 1
ATOM 719 C C . ILE A 1 95 ? -9.610 5.808 22.058 1.00 91.56 95 ILE A C 1
ATOM 721 O O . ILE A 1 95 ? -9.434 5.574 23.253 1.00 91.56 95 ILE A O 1
ATOM 725 N N . GLY A 1 96 ? -10.541 5.162 21.351 1.00 88.44 96 GLY A N 1
ATOM 726 C CA . GLY A 1 96 ? -11.352 4.075 21.898 1.00 88.44 96 GLY A CA 1
ATOM 727 C C . GLY A 1 96 ? -10.526 2.844 22.277 1.00 88.44 96 GLY A C 1
ATOM 728 O O . GLY A 1 96 ? -10.749 2.261 23.336 1.00 88.44 96 GLY A O 1
ATOM 729 N N . MET A 1 97 ? -9.545 2.484 21.448 1.00 89.31 97 MET A N 1
ATOM 730 C CA . MET A 1 97 ? -8.646 1.345 21.661 1.00 89.31 97 MET A CA 1
ATOM 731 C C . MET A 1 97 ? -7.754 1.528 22.893 1.00 89.31 97 MET A C 1
ATOM 733 O O . MET A 1 97 ? -7.542 0.569 23.623 1.00 89.31 97 MET A O 1
ATOM 737 N N . GLN A 1 98 ? -7.305 2.752 23.191 1.00 86.75 98 GLN A N 1
ATOM 738 C CA . GLN A 1 98 ? -6.519 3.046 24.403 1.00 86.75 98 GLN A CA 1
ATOM 739 C C . GLN A 1 98 ? -7.265 2.744 25.711 1.00 86.75 98 GLN A C 1
ATOM 741 O O . GLN A 1 98 ? -6.638 2.589 26.754 1.00 86.75 98 GLN A O 1
ATOM 746 N N . LYS A 1 99 ? -8.600 2.677 25.669 1.00 84.12 99 LYS A N 1
ATOM 747 C CA . LYS A 1 99 ? -9.447 2.382 26.833 1.00 84.12 99 LYS A CA 1
ATOM 748 C C . LYS A 1 99 ? -9.753 0.889 26.986 1.00 84.12 99 LYS A C 1
ATOM 750 O O . LYS A 1 99 ? -10.445 0.519 27.931 1.00 84.12 99 LYS A O 1
ATOM 755 N N . GLN A 1 100 ? -9.307 0.044 26.054 1.00 81.38 100 GLN A N 1
ATOM 756 C CA . GLN A 1 100 ? -9.510 -1.401 26.132 1.00 81.38 100 GLN A CA 1
ATOM 757 C C . GLN A 1 100 ? -8.462 -2.054 27.049 1.00 81.38 100 GLN A C 1
ATOM 759 O O . GLN A 1 100 ? -7.329 -1.582 27.117 1.00 81.38 100 GLN A O 1
ATOM 764 N N . PRO A 1 101 ? -8.812 -3.156 27.742 1.00 81.88 101 PRO A N 1
ATOM 765 C CA . PRO A 1 101 ? -7.886 -3.848 28.643 1.00 81.88 101 PRO A CA 1
ATOM 766 C C . PRO A 1 101 ? -6.721 -4.516 27.900 1.00 81.88 101 PRO A C 1
ATOM 768 O O . PRO A 1 101 ? -5.669 -4.757 28.485 1.00 81.88 101 PRO A O 1
ATOM 771 N N . VAL A 1 102 ? -6.901 -4.815 26.611 1.00 84.88 102 VAL A N 1
ATOM 772 C CA . VAL A 1 102 ? -5.867 -5.389 25.749 1.00 84.88 102 VAL A CA 1
ATOM 773 C C . VAL A 1 102 ? -5.216 -4.266 24.955 1.00 84.88 102 VAL A C 1
ATOM 775 O O . VAL A 1 102 ? -5.896 -3.534 24.236 1.00 84.88 102 VAL A O 1
ATOM 778 N N . LYS A 1 103 ? -3.889 -4.148 25.055 1.00 83.25 103 LYS A N 1
ATOM 779 C CA . LYS A 1 103 ? -3.123 -3.193 24.252 1.00 83.25 103 LYS A CA 1
ATOM 780 C C . LYS A 1 103 ? -3.210 -3.589 22.777 1.00 83.25 103 LYS A C 1
ATOM 782 O O . LYS A 1 103 ? -2.864 -4.708 22.410 1.00 83.25 103 LYS A O 1
ATOM 787 N N . MET A 1 104 ? -3.660 -2.662 21.939 1.00 84.31 104 MET A N 1
ATOM 788 C CA . MET A 1 104 ? -3.743 -2.838 20.491 1.00 84.31 104 MET A CA 1
ATOM 789 C C . MET A 1 104 ? -2.875 -1.795 19.792 1.00 84.31 104 MET A C 1
ATOM 791 O O . MET A 1 104 ? -2.861 -0.635 20.210 1.00 84.31 104 MET A O 1
ATOM 795 N N . GLU A 1 105 ? -2.215 -2.184 18.704 1.00 87.00 105 GLU A N 1
ATOM 796 C CA . GLU A 1 105 ? -1.479 -1.237 17.864 1.00 87.00 105 GLU A CA 1
ATOM 797 C C . GLU A 1 105 ? -2.431 -0.229 17.199 1.00 87.00 105 GLU A C 1
ATOM 799 O O . GLU A 1 105 ? -3.509 -0.621 16.726 1.00 87.00 105 GLU A O 1
ATOM 804 N N . PRO A 1 106 ? -2.070 1.067 17.165 1.00 90.06 106 PRO A N 1
ATOM 805 C CA . PRO A 1 106 ? -2.914 2.100 16.595 1.00 90.06 106 PRO A CA 1
ATOM 806 C C . PRO A 1 106 ? -3.042 1.918 15.083 1.00 90.06 106 PRO A C 1
ATOM 808 O O . PRO A 1 106 ? -2.080 1.651 14.365 1.00 90.06 106 PRO A O 1
ATOM 811 N N . LEU A 1 107 ? -4.251 2.134 14.578 1.00 92.56 107 LEU A N 1
ATOM 812 C CA . LEU A 1 107 ? -4.516 2.143 13.149 1.00 92.56 107 LEU A CA 1
ATOM 813 C C . LEU A 1 107 ? -3.853 3.363 12.501 1.00 92.56 107 LEU A C 1
ATOM 815 O O . LEU A 1 107 ? -3.963 4.484 13.010 1.00 92.56 107 LEU A O 1
ATOM 819 N N . LYS A 1 108 ? -3.210 3.150 11.350 1.00 93.81 108 LYS A N 1
ATOM 820 C CA . LYS A 1 108 ? -2.540 4.195 10.5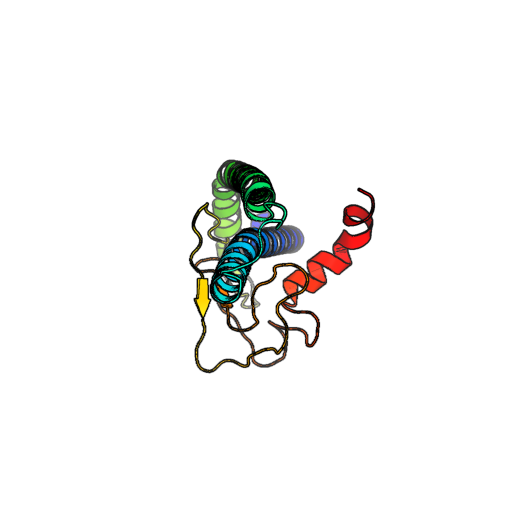68 1.00 93.81 108 LYS A CA 1
ATOM 821 C C . LYS A 1 108 ? -3.127 4.268 9.170 1.00 93.81 108 LYS A C 1
ATOM 823 O O . LYS A 1 108 ? -3.251 3.262 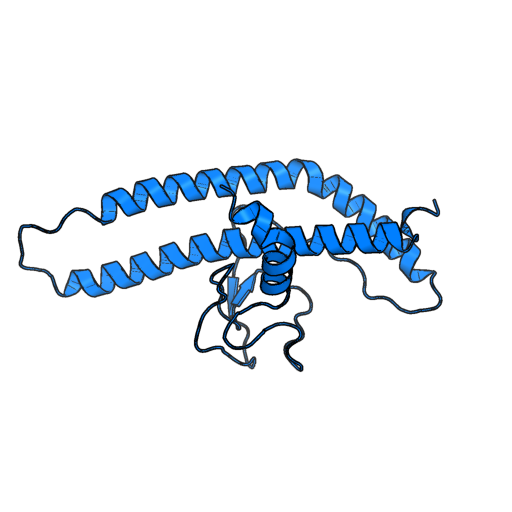8.479 1.00 93.81 108 LYS A O 1
ATOM 828 N N . VAL A 1 109 ? -3.505 5.475 8.764 1.00 96.06 109 VAL A N 1
ATOM 829 C CA . VAL A 1 109 ? -4.031 5.732 7.422 1.00 96.06 109 VAL A CA 1
ATOM 830 C C . VAL A 1 109 ? -2.854 5.939 6.466 1.00 96.06 109 VAL A C 1
ATOM 832 O O . VAL A 1 109 ? -2.035 6.814 6.749 1.00 96.06 109 VAL A O 1
ATOM 835 N N . PRO A 1 110 ? -2.766 5.196 5.347 1.00 95.75 110 PRO A N 1
ATOM 836 C CA . PRO A 1 110 ? -1.668 5.349 4.403 1.00 95.75 110 PRO A CA 1
ATOM 837 C C . PRO A 1 110 ? -1.702 6.714 3.707 1.00 95.75 110 PRO A C 1
ATOM 839 O O . PRO A 1 110 ? -2.760 7.246 3.360 1.00 95.75 110 PRO A O 1
ATOM 842 N N . GLU A 1 111 ? -0.526 7.279 3.465 1.00 95.12 111 GLU A N 1
ATOM 843 C CA . GLU A 1 111 ? -0.353 8.539 2.749 1.00 95.12 111 GLU A CA 1
ATOM 844 C C . GLU A 1 111 ? -0.296 8.299 1.238 1.00 95.12 111 GLU A C 1
ATOM 846 O O . GLU A 1 111 ? 0.771 8.126 0.653 1.00 95.12 111 GLU A O 1
ATOM 851 N N . ILE A 1 112 ? -1.462 8.299 0.593 1.00 95.81 112 ILE A N 1
ATOM 852 C CA . ILE A 1 112 ? -1.564 8.108 -0.858 1.00 95.81 112 ILE A CA 1
ATOM 853 C C . ILE A 1 112 ? -1.587 9.462 -1.566 1.00 95.81 112 ILE A C 1
ATOM 855 O O . ILE A 1 112 ? -2.429 10.315 -1.280 1.00 95.81 112 ILE A O 1
ATOM 859 N N . ASN A 1 113 ? -0.655 9.651 -2.496 1.00 93.06 113 ASN A N 1
ATOM 860 C CA . ASN A 1 113 ? -0.552 10.827 -3.354 1.00 93.06 113 ASN A 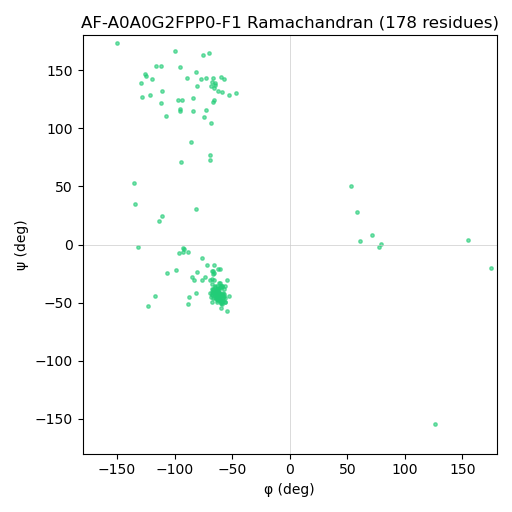CA 1
ATOM 861 C C . ASN A 1 113 ? 0.070 10.452 -4.714 1.00 93.06 113 ASN A C 1
ATOM 863 O O . ASN A 1 113 ? 0.538 9.330 -4.906 1.00 93.06 113 ASN A O 1
ATOM 867 N N . ASP A 1 114 ? 0.104 11.402 -5.648 1.00 86.62 114 ASP A N 1
ATOM 868 C CA . ASP A 1 114 ? 0.581 11.186 -7.023 1.00 86.62 114 ASP A CA 1
ATOM 869 C C . ASP A 1 114 ? 2.093 10.858 -7.105 1.00 86.62 114 ASP A C 1
ATOM 871 O O . ASP A 1 114 ? 2.592 10.325 -8.104 1.00 86.62 114 ASP A O 1
ATOM 875 N N . HIS A 1 115 ? 2.857 11.159 -6.050 1.00 85.62 115 HIS A N 1
ATOM 876 C CA . HIS A 1 115 ? 4.318 11.066 -6.004 1.00 85.62 115 HIS A CA 1
ATOM 877 C C . HIS A 1 115 ? 4.830 10.412 -4.714 1.00 85.62 115 HIS A C 1
ATOM 879 O O . HIS A 1 115 ? 5.712 10.933 -4.031 1.00 85.62 115 HIS A O 1
ATOM 885 N N . MET A 1 116 ? 4.313 9.225 -4.401 1.00 93.62 116 MET A N 1
ATOM 886 C CA . MET A 1 116 ? 4.825 8.431 -3.286 1.00 93.62 116 MET A CA 1
ATOM 887 C C . MET A 1 116 ? 6.260 7.959 -3.567 1.00 93.62 116 MET A C 1
ATOM 889 O O . MET A 1 116 ? 6.533 7.297 -4.571 1.00 93.62 116 MET A O 1
ATOM 893 N N . ALA A 1 117 ? 7.181 8.310 -2.671 1.00 93.19 117 ALA A N 1
ATOM 894 C CA . ALA A 1 117 ? 8.583 7.922 -2.768 1.00 93.19 117 ALA A CA 1
ATOM 895 C C . ALA A 1 117 ? 8.788 6.462 -2.343 1.00 93.19 117 ALA A C 1
ATOM 897 O O . ALA A 1 117 ? 8.191 6.005 -1.365 1.00 93.19 117 ALA A O 1
ATOM 898 N N . VAL A 1 118 ? 9.683 5.762 -3.044 1.00 94.94 118 VAL A N 1
ATOM 899 C CA . VAL A 1 118 ? 10.123 4.410 -2.682 1.00 94.94 118 VAL A CA 1
ATOM 900 C C . VAL A 1 118 ? 11.561 4.445 -2.215 1.00 94.94 118 VAL A C 1
ATOM 902 O O . VAL A 1 118 ? 12.419 5.025 -2.879 1.00 94.94 118 VAL A O 1
ATOM 905 N N . THR A 1 119 ? 11.820 3.805 -1.084 1.00 94.56 119 THR A N 1
ATOM 906 C CA . THR A 1 119 ? 13.166 3.580 -0.565 1.00 94.56 119 THR A CA 1
ATOM 907 C C . THR A 1 119 ? 13.471 2.091 -0.528 1.00 94.56 119 THR A C 1
ATOM 909 O O . THR A 1 119 ? 12.574 1.255 -0.427 1.00 94.56 119 THR A O 1
ATOM 912 N N . THR A 1 120 ? 14.753 1.756 -0.606 1.00 93.62 120 THR A N 1
ATOM 913 C CA . THR A 1 120 ? 15.234 0.387 -0.418 1.00 93.62 120 THR A CA 1
ATOM 914 C C . THR A 1 120 ? 15.673 0.228 1.031 1.00 93.62 120 THR A C 1
ATOM 916 O O . THR A 1 120 ? 16.596 0.912 1.481 1.00 93.62 120 THR A O 1
ATOM 919 N N . ALA A 1 121 ? 15.003 -0.649 1.773 1.00 91.56 121 ALA A N 1
ATOM 920 C CA . ALA A 1 121 ? 15.385 -0.988 3.134 1.00 91.56 121 ALA A CA 1
ATOM 921 C C . ALA A 1 121 ? 16.750 -1.695 3.143 1.00 91.56 121 ALA A C 1
ATOM 923 O O . ALA A 1 121 ? 17.056 -2.519 2.282 1.00 91.56 121 ALA A O 1
ATOM 924 N N . LYS A 1 122 ? 17.586 -1.347 4.123 1.00 90.12 122 LYS A N 1
ATOM 925 C CA . LYS A 1 122 ? 18.901 -1.965 4.334 1.00 90.12 122 LYS A CA 1
ATOM 926 C C . LYS A 1 122 ? 18.778 -3.080 5.366 1.00 90.12 122 LYS A C 1
ATOM 928 O O . LYS A 1 122 ? 17.930 -2.988 6.246 1.00 90.12 122 LYS A O 1
ATOM 933 N N . MET A 1 123 ? 19.656 -4.080 5.286 1.00 87.69 123 MET A N 1
ATOM 934 C CA . MET A 1 123 ? 19.720 -5.189 6.253 1.00 87.69 123 MET A CA 1
ATOM 935 C C . MET A 1 123 ? 18.412 -5.988 6.382 1.00 87.69 123 MET A C 1
ATOM 937 O O . MET A 1 123 ? 18.138 -6.566 7.428 1.00 87.69 123 MET A O 1
ATOM 941 N N . VAL A 1 124 ? 17.610 -6.030 5.316 1.00 87.75 124 VAL A N 1
ATOM 942 C CA . VAL A 1 124 ? 16.413 -6.874 5.225 1.00 87.75 124 VAL A CA 1
ATOM 943 C C . VAL A 1 124 ? 16.636 -7.973 4.191 1.00 87.75 124 VAL A C 1
ATOM 945 O O . VAL A 1 124 ? 17.419 -7.769 3.254 1.00 87.75 124 VAL A O 1
ATOM 948 N N . PRO A 1 125 ? 15.960 -9.125 4.314 1.00 87.56 125 PRO A N 1
ATOM 949 C CA . PRO A 1 125 ? 16.028 -10.144 3.283 1.00 87.56 125 PRO A CA 1
ATOM 950 C C . PRO A 1 125 ? 15.518 -9.605 1.940 1.00 87.56 125 PRO A C 1
ATOM 952 O O . PRO A 1 125 ? 14.564 -8.826 1.871 1.00 87.56 125 PRO A O 1
ATOM 955 N N . THR A 1 126 ? 16.138 -10.053 0.855 1.00 90.62 126 THR A N 1
ATOM 956 C CA . THR A 1 126 ? 15.681 -9.782 -0.510 1.00 90.62 126 THR A CA 1
ATOM 957 C C . THR A 1 126 ? 14.913 -10.985 -1.050 1.00 90.62 126 THR A C 1
ATOM 959 O O . THR A 1 126 ? 14.916 -12.069 -0.462 1.00 90.62 126 THR A O 1
ATOM 962 N N . ALA A 1 127 ? 14.205 -10.796 -2.161 1.00 89.62 127 ALA A N 1
ATOM 963 C CA . ALA A 1 127 ? 13.533 -11.885 -2.861 1.00 89.62 127 ALA A CA 1
ATOM 964 C C . ALA A 1 127 ? 13.976 -11.933 -4.327 1.00 89.62 127 ALA A C 1
ATOM 966 O O . ALA A 1 127 ? 14.166 -10.880 -4.941 1.00 89.62 127 ALA A O 1
ATOM 967 N N . PRO A 1 128 ? 14.087 -13.133 -4.929 1.00 88.6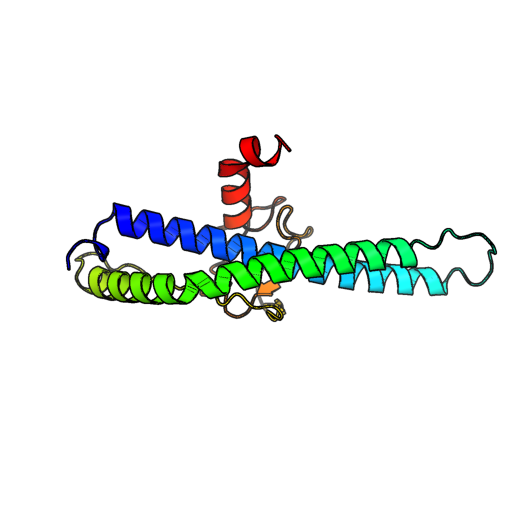2 128 PRO A N 1
ATOM 968 C CA . PRO A 1 128 ? 14.533 -13.274 -6.314 1.00 88.62 128 PRO A CA 1
ATOM 969 C C . PRO A 1 128 ? 13.536 -12.690 -7.323 1.00 88.62 128 PRO A C 1
ATOM 971 O O . PRO A 1 128 ? 13.916 -12.312 -8.428 1.00 88.62 128 PRO A O 1
ATOM 974 N N . LYS A 1 129 ? 12.249 -12.621 -6.960 1.00 90.88 129 LYS A N 1
ATOM 975 C CA . LYS A 1 129 ? 11.180 -12.074 -7.801 1.00 90.88 129 LYS A CA 1
ATOM 976 C C . LYS A 1 129 ? 10.419 -10.988 -7.052 1.00 90.88 129 LYS A C 1
ATOM 978 O O . LYS A 1 129 ? 10.254 -11.063 -5.838 1.00 90.88 129 LYS A O 1
ATOM 983 N N . ALA A 1 130 ? 9.946 -9.990 -7.793 1.00 94.38 130 ALA A N 1
ATOM 984 C CA . ALA A 1 130 ? 9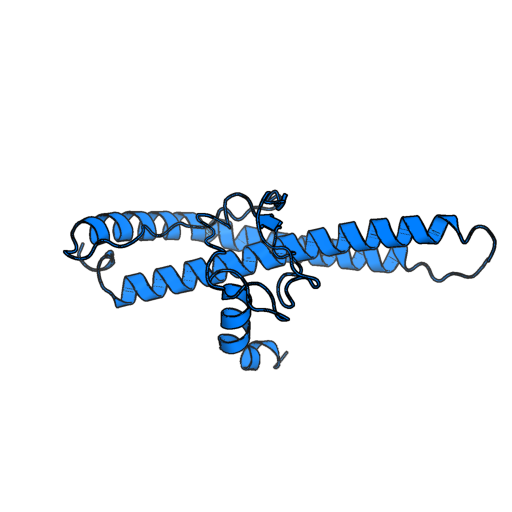.060 -8.961 -7.266 1.00 94.38 130 ALA A CA 1
ATOM 985 C C . ALA A 1 130 ? 7.663 -9.525 -6.956 1.00 94.38 130 ALA A C 1
ATOM 987 O O . ALA A 1 130 ? 7.291 -10.603 -7.420 1.00 94.38 130 ALA A O 1
ATOM 988 N N . CYS A 1 131 ? 6.876 -8.775 -6.184 1.00 95.81 131 CYS A N 1
ATOM 989 C CA . CYS A 1 131 ? 5.514 -9.156 -5.842 1.00 95.81 131 CYS A CA 1
ATOM 990 C C . CYS A 1 131 ? 4.632 -9.251 -7.093 1.00 95.81 131 CYS A C 1
ATOM 992 O O . CYS A 1 131 ? 4.584 -8.312 -7.885 1.00 95.81 131 CYS A O 1
ATOM 994 N N . VAL A 1 132 ? 3.874 -10.343 -7.222 1.00 94.06 132 VAL A N 1
ATOM 995 C CA . VAL A 1 132 ? 3.020 -10.627 -8.391 1.00 94.06 132 VAL A CA 1
ATOM 996 C C . VAL A 1 132 ? 1.935 -9.564 -8.605 1.00 94.06 132 VAL A C 1
ATOM 998 O O . VAL A 1 132 ? 1.589 -9.252 -9.739 1.00 94.06 132 VAL A O 1
ATOM 1001 N N . ILE A 1 133 ? 1.417 -8.973 -7.525 1.00 95.12 133 ILE A N 1
ATOM 1002 C CA . ILE A 1 133 ? 0.295 -8.025 -7.594 1.00 95.12 133 ILE A CA 1
ATOM 1003 C C . ILE A 1 133 ? 0.767 -6.588 -7.810 1.00 95.12 133 ILE A C 1
ATOM 1005 O O . ILE A 1 133 ? 0.272 -5.899 -8.699 1.00 95.12 133 ILE A O 1
ATOM 1009 N N . CYS A 1 134 ? 1.711 -6.108 -6.993 1.00 95.44 134 CYS A N 1
ATOM 1010 C CA . CYS A 1 134 ? 2.141 -4.711 -7.062 1.00 95.44 134 CYS A CA 1
ATOM 1011 C C . CYS A 1 134 ? 3.436 -4.496 -7.853 1.00 95.44 134 CYS A C 1
ATOM 1013 O O . CYS A 1 134 ? 3.655 -3.394 -8.326 1.00 95.44 134 CYS A O 1
ATOM 1015 N N . GLY A 1 135 ? 4.293 -5.503 -8.040 1.00 94.56 135 GLY A N 1
ATOM 1016 C CA . GLY A 1 135 ? 5.570 -5.360 -8.759 1.00 94.56 135 GLY A CA 1
ATOM 1017 C C . GLY A 1 135 ? 6.716 -4.726 -7.955 1.00 94.56 135 GLY A C 1
ATOM 1018 O O . GLY A 1 135 ? 7.829 -4.595 -8.473 1.00 94.56 135 GLY A O 1
ATOM 1019 N N . LEU A 1 136 ? 6.478 -4.368 -6.691 1.00 95.62 136 LEU A N 1
ATOM 1020 C CA . LEU A 1 136 ? 7.529 -3.961 -5.756 1.00 95.62 136 LEU A CA 1
ATOM 1021 C C . LEU A 1 136 ? 8.367 -5.171 -5.320 1.00 95.62 136 LEU A C 1
ATOM 1023 O O . LEU A 1 136 ? 7.838 -6.276 -5.146 1.00 95.62 136 LEU A O 1
ATOM 1027 N N . LYS A 1 137 ? 9.670 -4.960 -5.141 1.00 94.25 137 LYS A N 1
ATOM 1028 C CA . LYS A 1 137 ? 10.596 -5.939 -4.559 1.00 94.25 137 LYS A CA 1
ATOM 1029 C C . LYS A 1 137 ? 10.403 -6.032 -3.046 1.00 94.25 137 LYS A C 1
ATOM 1031 O O . LYS A 1 137 ? 9.820 -5.138 -2.435 1.00 94.25 137 LYS A O 1
ATOM 1036 N N . ARG A 1 138 ? 10.908 -7.111 -2.443 1.00 93.38 138 ARG A N 1
ATOM 1037 C CA . ARG A 1 138 ? 10.746 -7.389 -1.007 1.00 93.38 138 ARG A CA 1
ATOM 1038 C C . ARG A 1 138 ? 11.314 -6.289 -0.130 1.00 93.38 138 ARG A C 1
ATOM 1040 O O . ARG A 1 138 ? 10.732 -5.991 0.905 1.00 93.38 138 ARG A O 1
ATOM 1047 N N . GLU A 1 139 ? 12.416 -5.689 -0.549 1.00 93.56 139 GLU A N 1
ATOM 1048 C CA . GLU A 1 139 ? 13.158 -4.644 0.149 1.00 93.56 139 GLU A CA 1
ATOM 1049 C C . GLU A 1 139 ? 12.673 -3.220 -0.174 1.00 93.56 139 GLU A C 1
ATOM 1051 O O . GLU A 1 139 ? 13.122 -2.263 0.451 1.00 93.56 139 GLU A O 1
ATOM 1056 N N . GLU A 1 140 ? 11.747 -3.050 -1.120 1.00 94.75 140 GLU A N 1
ATOM 1057 C CA . GLU A 1 140 ? 11.195 -1.737 -1.463 1.00 94.75 140 GLU A CA 1
ATOM 1058 C C . GLU A 1 140 ? 10.104 -1.325 -0.467 1.00 94.75 140 GLU A C 1
ATOM 1060 O O . GLU A 1 140 ? 9.272 -2.136 -0.057 1.00 94.75 140 GLU A O 1
ATOM 1065 N N . ARG A 1 141 ? 10.126 -0.062 -0.037 1.00 95.12 141 ARG A N 1
ATOM 1066 C CA . ARG A 1 141 ? 9.188 0.519 0.931 1.00 95.12 141 ARG A CA 1
ATOM 1067 C C . ARG A 1 141 ? 8.604 1.803 0.375 1.00 95.12 141 ARG A C 1
ATOM 1069 O O . ARG A 1 141 ? 9.343 2.712 0.003 1.00 95.12 141 ARG A O 1
ATOM 1076 N N . VAL A 1 142 ? 7.283 1.895 0.352 1.00 96.62 142 VAL A N 1
ATOM 1077 C CA . VAL A 1 142 ? 6.554 3.107 -0.013 1.00 96.62 142 VAL A CA 1
ATOM 1078 C C . VAL A 1 142 ? 6.435 4.002 1.221 1.00 96.62 142 VAL A C 1
ATOM 1080 O O . VAL A 1 142 ? 5.788 3.645 2.210 1.00 96.62 142 VAL A O 1
ATOM 1083 N N . LYS A 1 143 ? 7.064 5.181 1.178 1.00 94.75 143 LYS A N 1
ATOM 1084 C CA . LYS A 1 143 ? 7.057 6.139 2.293 1.00 94.75 143 LYS A CA 1
ATOM 1085 C C . LYS A 1 143 ? 5.621 6.550 2.640 1.00 94.75 143 LYS A C 1
ATOM 1087 O O . LYS A 1 143 ? 4.856 6.905 1.751 1.00 94.75 143 LYS A O 1
ATOM 1092 N N . GLY A 1 144 ? 5.277 6.506 3.928 1.00 93.38 144 GLY A N 1
ATOM 1093 C CA . GLY A 1 144 ? 3.946 6.876 4.432 1.00 93.38 144 GLY A CA 1
ATOM 1094 C C . GLY A 1 144 ? 2.856 5.816 4.214 1.00 93.38 144 GLY A C 1
ATOM 1095 O O . GLY A 1 144 ? 1.731 6.000 4.664 1.00 93.38 144 GLY A O 1
ATOM 1096 N N . VAL A 1 145 ? 3.177 4.695 3.561 1.00 95.81 145 VAL A N 1
ATOM 1097 C CA . VAL A 1 145 ? 2.257 3.569 3.316 1.00 95.81 145 VAL A CA 1
ATOM 1098 C C . VAL A 1 145 ? 2.759 2.307 4.017 1.00 95.81 145 VAL A C 1
ATOM 1100 O O . VAL A 1 145 ? 1.989 1.617 4.680 1.00 95.81 145 VAL A O 1
ATOM 1103 N N . ASP A 1 146 ? 4.058 2.028 3.906 1.00 93.69 146 ASP A N 1
ATOM 1104 C CA . ASP A 1 146 ? 4.712 0.865 4.504 1.00 93.69 146 ASP A CA 1
ATOM 1105 C C . ASP A 1 146 ? 5.321 1.237 5.862 1.00 93.69 146 ASP A C 1
ATOM 1107 O O . ASP A 1 146 ? 6.535 1.378 6.009 1.00 93.69 146 ASP A O 1
ATOM 1111 N N . THR A 1 147 ? 4.454 1.456 6.851 1.00 84.19 147 THR A N 1
ATOM 1112 C CA . THR A 1 147 ? 4.848 1.756 8.235 1.00 84.19 147 THR A CA 1
ATOM 1113 C C . THR A 1 147 ? 5.008 0.482 9.059 1.00 84.19 147 THR A C 1
ATOM 1115 O O . THR A 1 147 ? 4.205 -0.429 8.894 1.00 84.19 147 THR A O 1
ATOM 1118 N N . GLU A 1 148 ? 5.989 0.452 9.972 1.00 74.69 148 GLU A N 1
ATOM 1119 C CA . GLU A 1 148 ? 6.190 -0.648 10.945 1.00 74.69 148 GLU A CA 1
ATOM 1120 C C . GLU A 1 148 ? 6.272 -2.028 10.282 1.00 74.69 148 GLU A C 1
ATOM 1122 O O . GLU A 1 148 ? 5.579 -2.975 10.638 1.00 74.69 148 GLU A O 1
ATOM 1127 N N . VAL A 1 149 ? 7.119 -2.129 9.257 1.00 79.56 149 VAL A N 1
ATOM 1128 C CA . VAL A 1 149 ? 7.307 -3.385 8.535 1.00 79.56 149 VAL A CA 1
ATOM 1129 C C . VAL A 1 149 ? 8.138 -4.357 9.364 1.00 79.56 149 VAL A C 1
ATOM 1131 O O . VAL A 1 149 ? 9.351 -4.191 9.484 1.00 79.56 149 VAL A O 1
ATOM 1134 N N . GLU A 1 150 ? 7.488 -5.408 9.853 1.00 73.94 150 GLU A N 1
ATOM 1135 C CA . GLU A 1 150 ? 8.136 -6.567 10.464 1.00 73.94 150 GLU A CA 1
ATOM 1136 C C . GLU A 1 150 ? 8.324 -7.675 9.415 1.00 73.94 150 GLU A C 1
ATOM 1138 O O . GLU A 1 150 ? 7.366 -8.211 8.857 1.00 73.94 150 GLU A O 1
ATOM 1143 N N . ASP A 1 151 ? 9.583 -7.998 9.101 1.00 69.94 151 ASP A N 1
ATOM 1144 C CA . ASP A 1 151 ? 9.955 -8.997 8.079 1.00 69.94 151 ASP A CA 1
ATOM 1145 C C . ASP A 1 151 ? 10.634 -10.237 8.695 1.00 69.94 151 ASP A C 1
ATOM 1147 O O . ASP A 1 151 ? 11.346 -10.979 8.019 1.00 69.94 151 ASP A O 1
ATOM 1151 N N . SER A 1 152 ? 10.426 -10.462 9.996 1.00 70.81 152 SER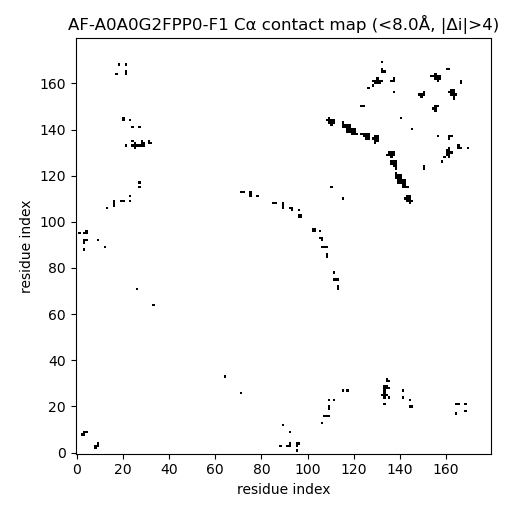 A N 1
ATOM 1152 C CA . SER A 1 152 ? 11.137 -11.494 10.764 1.00 70.81 152 SER A CA 1
ATOM 1153 C C . SER A 1 152 ? 10.525 -12.893 10.624 1.00 70.81 152 SER A C 1
ATOM 1155 O O . SER A 1 152 ? 11.255 -13.878 10.669 1.00 70.81 152 SER A O 1
ATOM 1157 N N . PHE A 1 153 ? 9.205 -13.003 10.411 1.00 69.50 153 PHE A N 1
ATOM 1158 C CA . PHE A 1 153 ? 8.486 -14.293 10.411 1.00 69.50 153 PHE A CA 1
ATOM 1159 C C . PHE A 1 153 ? 7.502 -14.459 9.237 1.00 69.50 153 PHE A C 1
ATOM 1161 O O . PHE A 1 153 ? 6.426 -15.046 9.356 1.00 69.50 153 PHE A O 1
ATOM 1168 N N . GLY A 1 154 ? 7.854 -13.918 8.064 1.00 67.62 154 GLY A N 1
ATOM 1169 C CA . GLY A 1 154 ? 7.044 -14.035 6.839 1.00 67.62 154 GLY A CA 1
ATOM 1170 C C . GLY A 1 154 ? 5.744 -13.220 6.857 1.00 67.62 154 GLY A C 1
ATOM 1171 O O . GLY A 1 154 ? 4.905 -13.361 5.966 1.00 67.62 154 GLY A O 1
ATOM 1172 N N . GLU A 1 155 ? 5.554 -12.375 7.867 1.00 81.69 155 GLU A N 1
ATOM 1173 C CA . GLU A 1 155 ? 4.386 -11.507 8.054 1.00 81.69 155 GLU A CA 1
ATOM 1174 C C . GLU A 1 155 ? 4.284 -10.440 6.964 1.00 81.69 155 GLU A C 1
ATOM 1176 O O . GLU A 1 155 ? 3.188 -10.081 6.527 1.00 81.69 155 GLU A O 1
ATOM 1181 N N . TRP A 1 156 ? 5.434 -10.020 6.443 1.00 89.69 156 TRP A N 1
ATOM 1182 C CA . TRP A 1 156 ? 5.535 -9.083 5.339 1.00 89.69 156 TRP A CA 1
ATOM 1183 C C . TRP A 1 156 ? 5.486 -9.747 3.959 1.00 89.69 156 TRP A C 1
ATOM 1185 O O . TRP A 1 156 ? 4.775 -9.278 3.063 1.00 89.69 156 TRP A O 1
ATOM 1195 N N . TRP A 1 157 ? 6.221 -10.845 3.778 1.00 92.69 157 TRP A N 1
ATOM 1196 C CA . TRP A 1 157 ? 6.494 -11.454 2.477 1.00 92.69 157 TRP A CA 1
ATOM 1197 C C . TRP A 1 157 ? 6.190 -12.954 2.460 1.00 92.69 157 TRP A C 1
ATOM 1199 O O . TRP A 1 157 ? 6.501 -13.678 3.400 1.00 92.69 157 TRP A O 1
ATOM 1209 N N . VAL A 1 158 ? 5.598 -13.420 1.361 1.00 93.12 158 VAL A N 1
ATOM 1210 C CA . VAL A 1 158 ? 5.340 -14.831 1.066 1.00 93.12 158 VAL A CA 1
ATOM 1211 C C . VAL A 1 158 ? 6.229 -15.242 -0.100 1.00 93.12 158 VAL A C 1
ATOM 1213 O O . VAL A 1 158 ? 6.142 -14.658 -1.187 1.00 93.12 158 VAL A O 1
ATOM 1216 N N . ASP A 1 159 ? 7.073 -16.248 0.120 1.00 89.50 159 ASP A N 1
ATOM 1217 C CA . ASP A 1 159 ? 8.015 -16.724 -0.890 1.00 89.50 159 ASP A CA 1
ATOM 1218 C C . ASP A 1 159 ? 7.308 -17.144 -2.179 1.00 89.50 159 ASP A C 1
ATOM 1220 O O . ASP A 1 159 ? 6.187 -17.652 -2.178 1.00 89.50 159 ASP A O 1
ATOM 1224 N N . HIS A 1 160 ? 7.963 -16.850 -3.302 1.00 87.25 160 HIS A N 1
ATOM 1225 C CA . HIS A 1 160 ? 7.445 -17.033 -4.662 1.00 87.25 160 HIS A CA 1
ATOM 1226 C C . HIS A 1 160 ? 6.167 -16.246 -5.015 1.00 87.25 160 HIS A C 1
ATOM 1228 O O . HIS A 1 160 ? 5.705 -16.351 -6.149 1.00 87.25 160 HIS A O 1
ATOM 1234 N N . TRP A 1 161 ? 5.634 -15.414 -4.109 1.0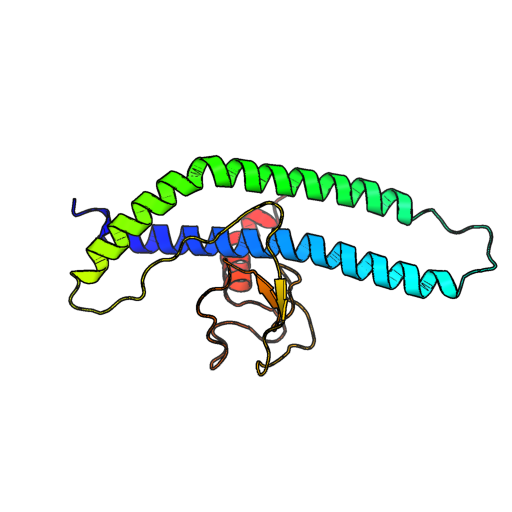0 93.06 161 TRP A N 1
ATOM 1235 C CA . TRP A 1 161 ? 4.414 -14.637 -4.348 1.00 93.06 161 TRP A CA 1
ATOM 1236 C C . TRP A 1 161 ? 4.596 -13.123 -4.187 1.00 93.06 161 TRP A C 1
ATOM 1238 O O . TRP A 1 161 ? 4.231 -12.339 -5.067 1.00 93.06 161 TRP A O 1
ATOM 1248 N N . GLY A 1 162 ? 5.138 -12.678 -3.056 1.00 94.94 162 GLY A N 1
ATOM 1249 C CA . GLY A 1 162 ? 5.287 -11.261 -2.739 1.00 94.94 162 GLY A CA 1
ATOM 1250 C C . GLY A 1 162 ? 4.678 -10.850 -1.410 1.00 94.94 162 GLY A C 1
ATOM 1251 O O . GLY A 1 162 ? 4.507 -11.667 -0.513 1.00 94.94 162 GLY A O 1
ATOM 1252 N N . HIS A 1 163 ? 4.315 -9.573 -1.292 1.00 95.88 163 HIS A N 1
ATOM 1253 C CA . HIS A 1 163 ? 3.709 -9.024 -0.080 1.00 95.88 163 HIS A CA 1
ATOM 1254 C C . HIS A 1 163 ? 2.488 -9.836 0.380 1.00 95.88 163 HIS A C 1
ATOM 1256 O O . HIS A 1 163 ? 1.548 -10.047 -0.396 1.00 95.88 163 HIS A O 1
ATOM 1262 N N . ARG A 1 164 ? 2.462 -10.235 1.658 1.00 94.19 164 ARG A N 1
ATOM 1263 C CA . ARG A 1 164 ? 1.375 -11.034 2.254 1.00 94.19 164 ARG A CA 1
ATOM 1264 C C . ARG A 1 164 ? 0.018 -10.345 2.114 1.00 94.19 164 ARG A C 1
ATOM 1266 O O . ARG A 1 164 ? -0.958 -10.961 1.704 1.00 94.19 164 ARG A O 1
ATOM 1273 N N . THR A 1 165 ? -0.033 -9.045 2.380 1.00 94.56 165 THR A N 1
ATOM 1274 C CA . THR A 1 165 ? -1.251 -8.230 2.229 1.00 94.56 165 THR A CA 1
ATOM 1275 C C . THR A 1 165 ? -1.750 -8.191 0.785 1.00 94.56 165 THR A C 1
ATOM 1277 O O . THR A 1 165 ? -2.951 -8.312 0.555 1.00 94.56 165 THR A O 1
ATOM 1280 N N . CYS A 1 166 ? -0.850 -8.126 -0.200 1.00 96.19 166 CYS A N 1
ATOM 1281 C CA . CYS A 1 166 ? -1.227 -8.216 -1.611 1.00 96.19 166 CYS A CA 1
ATOM 1282 C C . CYS A 1 166 ? -1.757 -9.611 -1.988 1.00 96.19 166 CYS A C 1
ATOM 1284 O O . CYS A 1 166 ? -2.714 -9.708 -2.753 1.00 96.19 166 CYS A O 1
ATOM 1286 N N . ARG A 1 167 ? -1.171 -10.690 -1.445 1.00 95.25 167 ARG A N 1
ATOM 1287 C CA . ARG A 1 167 ? -1.689 -12.060 -1.615 1.00 95.25 167 ARG A CA 1
ATOM 1288 C C . ARG A 1 167 ? -3.106 -12.194 -1.076 1.00 95.25 167 ARG A C 1
ATOM 1290 O O . ARG A 1 167 ? -3.977 -12.679 -1.786 1.00 95.25 167 ARG A O 1
ATOM 1297 N N . ASN A 1 168 ? -3.328 -11.746 0.154 1.00 94.62 168 ASN A N 1
ATOM 1298 C CA . ASN A 1 168 ? -4.628 -11.853 0.810 1.00 94.62 168 ASN A CA 1
ATOM 1299 C C . ASN A 1 168 ? -5.690 -11.031 0.073 1.00 94.62 168 ASN A C 1
ATOM 1301 O O . ASN A 1 168 ? -6.805 -11.506 -0.118 1.00 94.62 168 ASN A O 1
ATOM 1305 N N . PHE A 1 169 ? -5.323 -9.836 -0.404 1.00 95.00 169 PHE A N 1
ATOM 1306 C CA . PHE A 1 169 ? -6.180 -9.052 -1.288 1.00 95.00 169 PHE A CA 1
ATOM 1307 C C . PHE A 1 169 ? -6.565 -9.837 -2.545 1.00 95.00 169 PHE A C 1
ATOM 1309 O O . PHE A 1 169 ? -7.748 -9.906 -2.862 1.00 95.00 169 PHE A O 1
ATOM 1316 N N . TRP A 1 170 ? -5.593 -10.442 -3.236 1.00 94.69 170 TRP A N 1
ATOM 1317 C CA . TRP A 1 170 ? -5.866 -11.224 -4.439 1.00 94.69 170 TRP A CA 1
ATOM 1318 C C . TRP A 1 170 ? -6.812 -12.389 -4.154 1.00 94.69 170 TRP A C 1
ATOM 1320 O O . TRP A 1 170 ? -7.871 -12.465 -4.762 1.00 94.69 170 TRP A O 1
ATOM 1330 N N . LEU A 1 171 ? -6.476 -13.248 -3.190 1.00 93.88 171 LEU A N 1
ATOM 1331 C CA . LEU A 1 171 ? -7.283 -14.427 -2.861 1.00 93.88 171 LEU A CA 1
ATOM 1332 C C . LEU A 1 171 ? -8.711 -14.059 -2.438 1.00 93.88 171 LEU A C 1
ATOM 1334 O O . LEU A 1 171 ? -9.650 -14.762 -2.780 1.00 93.88 171 LEU A O 1
ATOM 1338 N N . GLY A 1 172 ? -8.893 -12.935 -1.740 1.00 93.00 172 GLY A N 1
ATOM 1339 C CA . GLY A 1 172 ? -10.221 -12.467 -1.340 1.00 93.00 172 GLY A CA 1
ATOM 1340 C C . GLY A 1 172 ? -11.045 -11.819 -2.460 1.00 93.00 172 GLY A C 1
ATOM 1341 O O . GLY A 1 172 ? -12.228 -11.558 -2.256 1.00 93.00 172 GLY A O 1
ATOM 1342 N N . ASN A 1 173 ? -10.444 -11.505 -3.613 1.00 91.75 173 ASN A N 1
ATOM 1343 C CA . ASN A 1 173 ? -11.101 -10.733 -4.676 1.00 91.75 173 ASN A CA 1
ATOM 1344 C C . ASN A 1 173 ? -10.957 -11.338 -6.079 1.00 91.75 173 ASN A C 1
ATOM 1346 O O . ASN A 1 173 ? -11.509 -10.773 -7.023 1.00 91.75 173 ASN A O 1
ATOM 1350 N N . GLU A 1 174 ? -10.236 -12.447 -6.254 1.00 90.69 174 GLU A N 1
ATOM 1351 C CA . GLU A 1 174 ? -9.859 -12.920 -7.588 1.00 90.69 174 GLU A CA 1
ATOM 1352 C C . GLU A 1 174 ? -11.056 -13.240 -8.482 1.00 90.69 174 GLU A C 1
ATOM 1354 O O . GLU A 1 174 ? -11.018 -12.905 -9.660 1.00 90.69 174 GLU A O 1
ATOM 1359 N N . GLU A 1 175 ? -12.144 -13.785 -7.938 1.00 90.31 175 GLU A N 1
ATOM 1360 C CA . GLU A 1 175 ? -13.363 -14.073 -8.704 1.00 90.31 175 GLU A CA 1
ATOM 1361 C C . GLU A 1 175 ? -13.932 -12.806 -9.360 1.00 90.31 175 GLU A C 1
ATOM 1363 O O . GLU A 1 175 ? -14.217 -12.789 -10.556 1.00 90.31 175 GLU A O 1
ATOM 1368 N N . LYS A 1 176 ? -14.003 -11.707 -8.598 1.00 89.00 176 LYS A N 1
ATOM 1369 C CA . LYS A 1 176 ? -14.512 -10.405 -9.063 1.00 89.00 176 LYS A CA 1
ATOM 1370 C C . LYS A 1 176 ? -13.542 -9.691 -10.002 1.00 89.00 176 LYS A C 1
ATOM 1372 O O . LYS A 1 176 ? -13.956 -8.858 -10.804 1.00 89.00 176 LYS A O 1
ATOM 1377 N N . LEU A 1 177 ? -12.244 -9.955 -9.858 1.00 84.88 177 LEU A N 1
ATOM 1378 C CA . LEU A 1 177 ? -11.198 -9.337 -10.674 1.00 84.88 177 LEU A CA 1
ATOM 1379 C C . LEU A 1 177 ? -10.974 -10.079 -11.997 1.00 84.88 177 LEU A C 1
ATOM 1381 O O . LEU A 1 177 ? -10.557 -9.451 -12.966 1.00 84.88 177 LEU A O 1
ATOM 1385 N N . ARG A 1 178 ? -11.249 -11.388 -12.047 1.00 80.25 178 ARG A N 1
ATOM 1386 C CA . ARG A 1 178 ? -11.145 -12.219 -13.257 1.00 80.25 178 ARG A CA 1
ATOM 1387 C C . ARG A 1 178 ? -12.350 -12.080 -14.183 1.00 80.25 178 ARG A C 1
ATOM 1389 O O . ARG A 1 178 ? -12.210 -12.334 -15.371 1.00 80.25 178 ARG A O 1
ATOM 1396 N N . SER A 1 179 ? -13.510 -11.680 -13.668 1.00 67.69 179 SER A N 1
ATOM 1397 C CA . SER A 1 179 ? -14.751 -11.555 -14.443 1.00 67.69 179 SER A CA 1
ATOM 1398 C C . SER A 1 179 ? -14.859 -10.248 -15.254 1.00 67.69 179 SER A C 1
ATOM 1400 O O . SER A 1 179 ? -15.962 -9.722 -15.400 1.00 67.69 179 SER A O 1
ATOM 1402 N N . ARG A 1 180 ? -13.740 -9.678 -15.719 1.00 49.56 180 ARG A N 1
ATOM 1403 C CA . ARG A 1 180 ? -13.708 -8.456 -16.538 1.00 49.56 180 ARG A CA 1
ATOM 1404 C C . ARG A 1 180 ? -13.207 -8.735 -17.943 1.00 49.56 180 ARG A C 1
ATOM 1406 O O . ARG A 1 180 ? -12.134 -9.365 -18.054 1.00 49.56 180 ARG A O 1
#

Secondary structure (DSSP, 8-state):
--GGGSHHHHHHHHHHHHHHHHHHHHHHHHHHHHHHHHHHHHHHHTT-TT-TT---HHHHHHHHHHHHHHHHHHHHHHHHHHHHHHHHHHHHHHHHHTTSSS--PPP------TT--EEEPSSS---SS--TTT---TTEEETTTS-S---SSSSSEETTTEEHHHHHHHHHHHHHHH--

Mean predicted aligned error: 7.81 Å

Radius of gyration: 19.81 Å; Cα contacts (8 Å, |Δi|>4): 157; chains: 1; bounding box: 43×30×69 Å

Organism: NCBI:txid1214573

Foldseek 3Di:
DLVLQDPVNVVVLVVVQLVQLLLLLQLVLVVVVLVVVVVVVVVVVVVPVPDDDDDPPVVVSVVVVVVSLVVLVVVQVVCVVCVVVSVVSQVVNQVSQVPDPDRDDRDAHADHDSDFDKDFAPPADWAPAEAPRRNHTLRIDGPRSRPPDDRPPCCQADHPHYGPSNVVVCVVCVVVVVVD

pLDDT: mean 84.62, std 14.3, range [45.34, 97.19]